Protein AF-A0A3D5H9F1-F1 (afdb_monomer)

Secondary structure (DSSP, 8-state):
------HHHHHHHHHHHHHHHHHHHHHHHHHHHHHHHHHHHHHHHHHHHHHHHHHHHHHHHHHTTTTT-TTS-HHHHHHHHHHHHHHHHHHHHHHHHHHHHS-----TTSPP-TT-HHHHT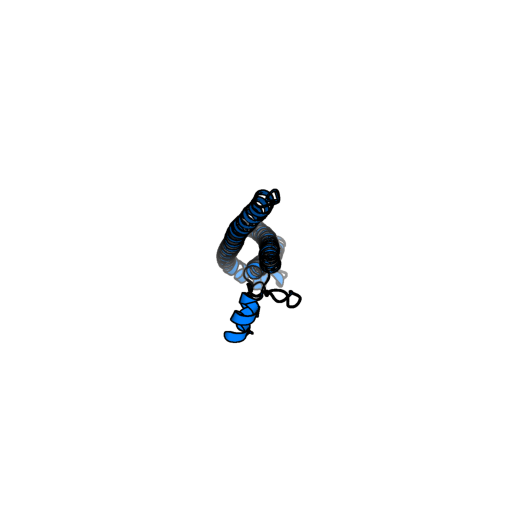TS-HHHHHHHHHT--HHHHHHHHHHHHHHHHHHHHHHHHHHHHHHHHHHHHHHHHHHHHHHHHHH-

Radius of gyration: 27.91 Å; Cα contacts (8 Å, |Δi|>4): 124; chains: 1; bounding box: 63×23×101 Å

Structure (mmCIF, N/CA/C/O backbone):
data_AF-A0A3D5H9F1-F1
#
_entry.id   AF-A0A3D5H9F1-F1
#
loop_
_atom_site.group_PDB
_atom_site.id
_atom_site.type_symbol
_atom_site.label_atom_id
_atom_site.label_alt_id
_atom_site.label_comp_id
_atom_site.label_asym_id
_atom_site.label_entity_id
_atom_site.label_seq_id
_atom_site.pdbx_PDB_ins_code
_atom_site.Cartn_x
_atom_site.Cartn_y
_atom_site.Cartn_z
_atom_site.occupancy
_atom_site.B_iso_or_equiv
_atom_site.auth_seq_id
_atom_site.auth_comp_id
_atom_site.auth_asym_id
_atom_site.auth_atom_id
_atom_site.pdbx_PDB_model_num
ATOM 1 N N . MET A 1 1 ? -25.503 -1.016 66.135 1.00 49.06 1 MET A N 1
ATOM 2 C CA . MET A 1 1 ? -24.562 -0.030 65.570 1.00 49.06 1 MET A CA 1
ATOM 3 C C . MET A 1 1 ? -23.863 -0.716 64.407 1.00 49.06 1 MET A C 1
ATOM 5 O O . MET A 1 1 ? -22.894 -1.433 64.603 1.00 49.06 1 MET A O 1
ATOM 9 N N . THR A 1 2 ? -24.480 -0.663 63.231 1.00 53.97 2 THR A N 1
ATOM 10 C CA . THR A 1 2 ? -23.974 -1.283 62.003 1.00 53.97 2 THR A CA 1
ATOM 11 C C . THR A 1 2 ? -22.929 -0.352 61.407 1.00 53.97 2 THR A C 1
ATOM 13 O O . THR A 1 2 ? -23.224 0.796 61.088 1.00 53.97 2 THR A O 1
ATOM 16 N N . ILE A 1 3 ? -21.688 -0.825 61.324 1.00 55.69 3 ILE A N 1
ATOM 17 C CA . ILE A 1 3 ? -20.615 -0.126 60.617 1.00 55.69 3 ILE A CA 1
ATOM 18 C C . ILE A 1 3 ? -21.022 -0.093 59.134 1.00 55.69 3 ILE A C 1
ATOM 20 O O . ILE A 1 3 ? -21.315 -1.163 58.594 1.00 55.69 3 ILE A O 1
ATOM 24 N N . PRO A 1 4 ? -21.097 1.078 58.473 1.00 53.75 4 PRO A N 1
ATOM 25 C CA . PRO A 1 4 ? -21.353 1.131 57.042 1.00 53.75 4 PRO A CA 1
ATOM 26 C C . PRO A 1 4 ? -20.132 0.544 56.334 1.00 53.75 4 PRO A C 1
ATOM 28 O O . PRO A 1 4 ? -19.085 1.180 56.224 1.00 53.75 4 PRO A O 1
ATOM 31 N N . ALA A 1 5 ? -20.247 -0.716 55.929 1.00 55.75 5 ALA A N 1
ATOM 32 C CA . ALA A 1 5 ? -19.268 -1.353 55.078 1.00 55.75 5 ALA A CA 1
ATOM 33 C C . ALA A 1 5 ? -19.389 -0.781 53.655 1.00 55.75 5 ALA A C 1
ATOM 35 O O . ALA A 1 5 ? -20.489 -0.628 53.128 1.00 55.75 5 ALA A O 1
ATOM 36 N N . ASP A 1 6 ? -18.231 -0.548 53.039 1.00 57.31 6 ASP A N 1
ATOM 37 C CA . ASP A 1 6 ? -18.021 -0.827 51.614 1.00 57.31 6 ASP A CA 1
ATOM 38 C C . ASP A 1 6 ? -18.418 0.228 50.558 1.00 57.31 6 ASP A C 1
ATOM 40 O O . ASP A 1 6 ? -18.618 -0.097 49.394 1.00 57.31 6 ASP A O 1
ATOM 44 N N . SER A 1 7 ? -18.454 1.526 50.887 1.00 59.16 7 SER A N 1
ATOM 45 C CA . SER A 1 7 ? -18.583 2.580 49.854 1.00 59.16 7 SER A CA 1
ATOM 46 C C . SER A 1 7 ? -17.254 2.969 49.187 1.00 59.16 7 SER A C 1
ATOM 48 O O . SER A 1 7 ? -17.245 3.530 48.094 1.00 59.16 7 SER A O 1
ATOM 50 N N . THR A 1 8 ? -16.119 2.713 49.844 1.00 62.03 8 THR A N 1
ATOM 51 C CA . THR A 1 8 ? -14.783 3.112 49.358 1.00 62.03 8 THR A CA 1
ATOM 52 C C . THR A 1 8 ? -14.219 2.124 48.331 1.00 62.03 8 THR A C 1
ATOM 54 O O . THR A 1 8 ? -13.513 2.537 47.418 1.00 62.03 8 THR A O 1
ATOM 57 N N . ASN A 1 9 ? -14.567 0.838 48.442 1.00 63.47 9 ASN A N 1
ATOM 58 C CA . ASN A 1 9 ? -14.098 -0.226 47.546 1.00 63.47 9 ASN A CA 1
ATOM 59 C C . ASN A 1 9 ? -14.892 -0.269 46.225 1.00 63.47 9 ASN A C 1
ATOM 61 O O . ASN A 1 9 ? -14.342 -0.553 45.168 1.00 63.47 9 ASN A O 1
ATOM 65 N N . ALA A 1 10 ? -16.181 0.086 46.262 1.00 62.97 10 ALA A N 1
ATOM 66 C CA . ALA A 1 10 ? -16.996 0.234 45.055 1.00 62.97 10 ALA A CA 1
ATOM 67 C C . ALA A 1 10 ? -16.549 1.429 44.188 1.00 62.97 10 ALA A C 1
ATOM 69 O O . ALA A 1 10 ? -16.552 1.352 42.961 1.00 62.97 10 ALA A O 1
ATOM 70 N N . ARG A 1 11 ? -16.105 2.523 44.824 1.00 65.12 11 ARG A N 1
ATOM 71 C CA . ARG A 1 11 ? -15.631 3.737 44.139 1.00 65.12 11 ARG A CA 1
ATOM 72 C C . ARG A 1 11 ? -14.318 3.532 43.378 1.00 65.12 11 ARG A C 1
ATOM 74 O O . ARG A 1 11 ? -14.174 4.067 42.285 1.00 65.12 11 ARG A O 1
ATOM 81 N N . SER A 1 12 ? -13.390 2.739 43.921 1.00 76.69 12 SER A N 1
ATOM 82 C CA . SER A 1 12 ? -12.112 2.446 43.256 1.00 76.69 12 SER A CA 1
ATOM 83 C C . SER A 1 12 ? -12.283 1.566 42.011 1.00 76.69 12 SER A C 1
ATOM 85 O O . SER A 1 12 ? -11.558 1.746 41.035 1.00 76.69 12 SER A O 1
ATOM 87 N N . GLY A 1 13 ? -13.262 0.654 42.011 1.00 79.38 13 GLY A N 1
ATOM 88 C CA . GLY A 1 13 ? -13.598 -0.165 40.842 1.00 79.38 13 GLY A CA 1
ATOM 89 C C . GLY A 1 13 ? -14.175 0.653 39.682 1.00 79.38 13 GLY A C 1
ATOM 90 O O . GLY A 1 13 ? -13.737 0.496 38.544 1.00 79.38 13 GLY A O 1
ATOM 91 N N . GLU A 1 14 ? -15.105 1.567 39.970 1.00 82.25 14 GLU A N 1
ATOM 92 C CA . GLU A 1 14 ? -15.746 2.405 38.946 1.00 82.25 14 GLU A CA 1
ATOM 93 C C . GLU A 1 14 ? -14.765 3.412 38.311 1.00 82.25 14 GLU A C 1
ATOM 95 O O . GLU A 1 14 ? -14.822 3.678 37.109 1.00 82.25 14 GLU A O 1
ATOM 100 N N . GLU A 1 15 ? -13.835 3.965 39.098 1.00 85.19 15 GLU A N 1
ATOM 101 C CA . GLU A 1 15 ? -12.768 4.837 38.588 1.00 85.19 15 GLU A CA 1
ATOM 102 C C . GLU A 1 15 ? -11.790 4.075 37.682 1.00 85.19 15 GLU A C 1
ATOM 104 O O . GLU A 1 15 ? -11.488 4.544 36.581 1.00 85.19 15 GLU A O 1
ATOM 109 N N . ALA A 1 16 ? -11.367 2.873 38.088 1.00 82.81 16 ALA A N 1
ATOM 110 C CA . ALA A 1 16 ? -10.488 2.025 37.282 1.00 82.81 16 ALA A CA 1
ATOM 111 C C . ALA A 1 16 ? -11.140 1.608 35.951 1.00 82.81 16 ALA A C 1
ATOM 113 O O . ALA A 1 16 ? -10.483 1.565 34.910 1.00 82.81 16 ALA A O 1
ATOM 114 N N . GLU A 1 17 ? -12.445 1.329 35.951 1.00 81.75 17 GLU A N 1
ATOM 115 C CA . GLU A 1 17 ? -13.174 0.979 34.731 1.00 81.75 17 GLU A CA 1
ATOM 116 C C . GLU A 1 17 ? -13.243 2.151 33.742 1.00 81.75 17 GLU A C 1
ATOM 118 O O . GLU A 1 17 ? -12.955 1.979 32.553 1.00 81.75 17 GLU A O 1
ATOM 123 N N . LYS A 1 18 ? -13.547 3.361 34.230 1.00 84.75 18 LYS A N 1
ATOM 124 C CA . LYS A 1 18 ? -13.543 4.581 33.405 1.00 84.75 18 LYS A CA 1
ATOM 125 C C . LYS A 1 18 ? -12.168 4.850 32.800 1.00 84.75 18 LYS A C 1
ATOM 127 O O . LYS A 1 18 ? -12.080 5.237 31.633 1.00 84.75 18 LYS A O 1
ATOM 132 N N . GLU A 1 19 ? -11.101 4.617 33.561 1.00 88.38 19 GLU A N 1
ATOM 133 C CA . GLU A 1 19 ? -9.729 4.765 33.078 1.00 88.38 19 GLU A CA 1
ATOM 134 C C . GLU A 1 19 ? -9.409 3.771 31.950 1.00 88.38 19 GLU A C 1
ATOM 136 O O . GLU A 1 19 ? -8.885 4.173 30.910 1.00 88.38 19 GLU A O 1
ATOM 141 N N . ILE A 1 20 ? -9.794 2.497 32.095 1.00 84.75 20 ILE A N 1
ATOM 142 C CA . ILE A 1 20 ? -9.593 1.471 31.058 1.00 84.75 20 ILE A CA 1
ATOM 143 C C . ILE A 1 20 ? -10.333 1.835 29.768 1.00 84.75 20 ILE A C 1
ATOM 145 O O . ILE A 1 20 ? -9.763 1.720 28.682 1.00 84.75 20 ILE A O 1
ATOM 149 N N . VAL A 1 21 ? -11.589 2.279 29.869 1.00 83.19 21 VAL A N 1
ATOM 150 C CA . VAL A 1 21 ? -12.386 2.679 28.697 1.00 83.19 21 VAL A CA 1
ATOM 151 C C . VAL A 1 21 ? -11.762 3.891 28.004 1.00 83.19 21 VAL A C 1
ATOM 153 O O . VAL A 1 21 ? -11.613 3.883 26.783 1.00 83.19 21 VAL A O 1
ATOM 156 N N . SER A 1 22 ? -11.327 4.892 28.773 1.00 88.69 22 SER A N 1
ATOM 157 C CA . SER A 1 22 ? -10.622 6.071 28.254 1.00 88.69 22 SER A CA 1
ATOM 158 C C . SER A 1 22 ? -9.315 5.699 27.540 1.00 88.69 22 SER A C 1
ATOM 160 O O . SER A 1 22 ? -9.041 6.161 26.429 1.00 88.69 22 SER A O 1
ATOM 162 N N . LEU A 1 23 ? -8.521 4.798 28.128 1.00 88.69 23 LEU A N 1
ATOM 163 C CA . LEU A 1 23 ? -7.283 4.310 27.522 1.00 88.69 23 LEU A CA 1
ATOM 164 C C . LEU A 1 23 ? -7.556 3.538 26.226 1.00 88.69 23 LEU A C 1
ATOM 166 O O . LEU A 1 23 ? -6.836 3.704 25.239 1.00 88.69 23 LEU A O 1
ATOM 170 N N . ALA A 1 24 ? -8.595 2.704 26.221 1.00 85.81 24 ALA A N 1
ATOM 171 C CA . ALA A 1 24 ? -8.989 1.941 25.049 1.00 85.81 24 ALA A CA 1
ATOM 172 C C . ALA A 1 24 ? -9.463 2.854 23.909 1.00 85.81 24 ALA A C 1
ATOM 174 O O . ALA A 1 24 ? -9.094 2.611 22.761 1.00 85.81 24 ALA A O 1
ATOM 175 N N . ASP A 1 25 ? -10.198 3.927 24.213 1.00 86.75 25 ASP A N 1
ATOM 176 C CA . ASP A 1 25 ? -10.614 4.932 23.230 1.00 86.75 25 ASP A CA 1
ATOM 177 C C . ASP A 1 25 ? -9.419 5.712 22.655 1.00 86.75 25 ASP A C 1
ATOM 179 O O . ASP A 1 25 ? -9.264 5.836 21.438 1.00 86.75 25 ASP A O 1
ATOM 183 N N . SER A 1 26 ? -8.483 6.129 23.512 1.00 90.94 26 SER A N 1
ATOM 184 C CA . SER A 1 26 ? -7.227 6.756 23.080 1.00 90.94 26 SER A CA 1
ATOM 185 C C . SER A 1 26 ? -6.417 5.839 22.150 1.00 90.94 26 SER A C 1
ATOM 187 O O . SER A 1 26 ? -5.969 6.246 21.071 1.00 90.94 26 SER A O 1
ATOM 189 N N . LEU A 1 27 ? -6.289 4.558 22.510 1.00 90.56 27 LEU A N 1
ATOM 190 C CA . LEU A 1 27 ? -5.607 3.559 21.688 1.00 90.56 27 LEU A CA 1
ATOM 191 C C . LEU A 1 27 ? -6.335 3.316 20.358 1.00 90.56 27 LEU A C 1
ATOM 193 O O . LEU A 1 27 ? -5.689 3.170 19.319 1.00 90.56 27 LEU A O 1
ATOM 197 N N . ASN A 1 28 ? -7.665 3.310 20.373 1.00 89.25 28 ASN A N 1
ATOM 198 C CA . ASN A 1 28 ? -8.499 3.200 19.183 1.00 89.25 28 ASN A CA 1
ATOM 199 C C . ASN A 1 28 ? -8.218 4.351 18.202 1.00 89.25 28 ASN A C 1
ATOM 201 O O . ASN A 1 28 ? -7.924 4.100 17.030 1.00 89.25 28 ASN A O 1
ATOM 205 N N . GLY A 1 29 ? -8.191 5.592 18.699 1.00 89.88 29 GLY A N 1
ATOM 206 C CA . GLY A 1 29 ? -7.845 6.773 17.905 1.00 89.88 29 GLY A CA 1
ATOM 207 C C . GLY A 1 29 ? -6.415 6.729 17.352 1.00 89.88 29 GLY A C 1
ATOM 208 O O . GLY A 1 29 ? -6.171 7.090 16.196 1.00 89.88 29 GLY A O 1
ATOM 209 N N . HIS A 1 30 ? -5.454 6.223 18.131 1.00 93.06 30 HIS A N 1
ATOM 210 C CA . HIS A 1 30 ? -4.087 6.005 17.649 1.00 93.06 30 HIS A CA 1
ATOM 211 C C . HIS A 1 30 ? -4.016 4.972 16.518 1.00 93.06 30 HIS A C 1
ATOM 213 O O . HIS A 1 30 ? -3.277 5.175 15.550 1.00 93.06 30 HIS A O 1
ATOM 219 N N . LEU A 1 31 ? -4.771 3.876 16.615 1.00 91.56 31 LEU A N 1
ATOM 220 C CA . LEU A 1 31 ? -4.807 2.836 15.588 1.00 91.56 31 LEU A CA 1
ATOM 221 C C . LEU A 1 31 ? -5.458 3.327 14.294 1.00 91.56 31 LEU A C 1
ATOM 223 O O . LEU A 1 31 ? -4.922 3.052 13.221 1.00 91.56 31 LEU A O 1
ATOM 227 N N . ASP A 1 32 ? -6.541 4.100 14.383 1.00 91.44 32 ASP A N 1
ATOM 228 C CA . ASP A 1 32 ? -7.170 4.718 13.209 1.00 91.44 32 ASP A CA 1
ATOM 229 C C . ASP A 1 32 ? -6.183 5.620 12.474 1.00 91.44 32 ASP A C 1
ATOM 231 O O . ASP A 1 32 ? -5.957 5.465 11.272 1.00 91.44 32 ASP A O 1
ATOM 235 N N . ARG A 1 33 ? -5.466 6.467 13.220 1.00 94.12 33 ARG A N 1
ATOM 236 C CA . ARG A 1 33 ? -4.422 7.316 12.643 1.00 94.12 33 ARG A CA 1
ATOM 237 C C . ARG A 1 33 ? -3.310 6.504 11.974 1.00 94.12 33 ARG A C 1
ATOM 239 O O . ARG A 1 33 ? -2.793 6.913 10.937 1.00 94.12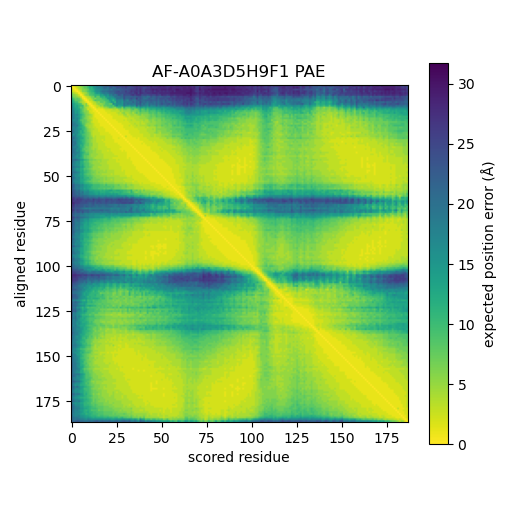 33 ARG A O 1
ATOM 246 N N . GLN A 1 34 ? -2.908 5.370 12.545 1.00 93.31 34 GLN A N 1
ATOM 247 C CA . GLN A 1 34 ? -1.897 4.504 11.930 1.00 93.31 34 GLN A CA 1
ATOM 248 C C . GLN A 1 34 ? -2.392 3.846 10.639 1.00 93.31 34 GLN A C 1
ATOM 250 O O . GLN A 1 34 ? -1.620 3.737 9.684 1.00 93.31 34 GLN A O 1
ATOM 255 N N . ILE A 1 35 ? -3.659 3.431 10.596 1.00 93.06 35 ILE A N 1
ATOM 256 C CA . ILE A 1 35 ? -4.291 2.880 9.394 1.00 93.06 35 ILE A CA 1
ATOM 257 C C . ILE A 1 35 ? -4.351 3.950 8.297 1.00 93.06 35 ILE A C 1
ATOM 259 O O . ILE A 1 35 ? -3.920 3.681 7.176 1.00 93.06 35 ILE A O 1
ATOM 263 N N . ASP A 1 36 ? -4.757 5.175 8.629 1.00 92.88 36 ASP A N 1
ATOM 264 C CA . ASP A 1 36 ? -4.784 6.295 7.681 1.00 92.88 36 ASP A CA 1
ATOM 265 C C . ASP A 1 36 ? -3.390 6.617 7.130 1.00 92.88 36 ASP A C 1
ATOM 267 O O . ASP A 1 36 ? -3.209 6.876 5.938 1.00 92.88 36 ASP A O 1
ATOM 271 N N . LEU A 1 37 ? -2.366 6.586 7.990 1.00 93.19 37 LEU A N 1
ATOM 272 C CA . LEU A 1 37 ? -0.978 6.770 7.566 1.00 93.19 37 LEU A CA 1
ATOM 273 C C . LEU A 1 37 ? -0.511 5.644 6.639 1.00 93.19 37 LEU A C 1
ATOM 275 O O . LEU A 1 37 ? 0.231 5.911 5.692 1.00 93.19 37 LEU A O 1
ATOM 279 N N . ALA A 1 38 ? -0.924 4.403 6.896 1.00 92.94 38 ALA A N 1
ATOM 280 C CA . ALA A 1 38 ? -0.638 3.278 6.016 1.00 92.94 38 ALA A CA 1
ATOM 281 C C . ALA A 1 38 ? -1.275 3.490 4.629 1.00 92.94 38 ALA A C 1
ATOM 283 O O . ALA A 1 38 ? -0.594 3.340 3.613 1.00 92.94 38 ALA A O 1
ATOM 284 N N . ASP A 1 39 ? -2.528 3.941 4.578 1.00 93.44 39 ASP A N 1
ATOM 285 C CA . ASP A 1 39 ? -3.233 4.205 3.320 1.00 93.44 39 ASP A CA 1
ATOM 286 C C . ASP A 1 39 ? -2.602 5.354 2.527 1.00 93.44 39 ASP A C 1
ATOM 288 O O . ASP A 1 39 ? -2.356 5.219 1.327 1.00 93.44 39 ASP A O 1
ATOM 292 N N . ARG A 1 40 ? -2.223 6.449 3.197 1.00 94.81 40 ARG A N 1
ATOM 293 C CA . ARG A 1 40 ? -1.477 7.550 2.562 1.00 94.81 40 ARG A CA 1
ATOM 294 C C . ARG A 1 40 ? -0.143 7.076 1.989 1.00 94.81 40 ARG A C 1
ATOM 296 O O . ARG A 1 40 ? 0.208 7.441 0.870 1.00 94.81 40 ARG A O 1
ATOM 303 N N . LYS A 1 41 ? 0.600 6.235 2.717 1.00 94.81 41 LYS A N 1
ATOM 304 C CA . LYS A 1 41 ? 1.858 5.656 2.214 1.00 94.81 41 LYS A CA 1
ATOM 305 C C . LYS A 1 41 ? 1.625 4.781 0.983 1.00 94.81 41 LYS A C 1
ATOM 307 O O . LYS A 1 41 ? 2.385 4.892 0.027 1.00 94.81 41 LYS A O 1
ATOM 312 N N . ALA A 1 42 ? 0.579 3.957 0.973 1.00 95.00 42 ALA A N 1
ATOM 313 C CA . ALA A 1 42 ? 0.234 3.149 -0.195 1.00 95.00 42 ALA A CA 1
ATOM 314 C C . ALA A 1 42 ? -0.126 4.014 -1.415 1.00 95.00 42 ALA A C 1
ATOM 316 O O . ALA A 1 42 ? 0.339 3.730 -2.517 1.00 95.00 42 ALA A O 1
ATOM 317 N N . GLN A 1 43 ? -0.877 5.104 -1.224 1.00 95.50 43 GLN A N 1
ATOM 318 C CA . GLN A 1 43 ? -1.183 6.062 -2.294 1.00 95.50 43 GLN A CA 1
ATOM 319 C C . GLN A 1 43 ? 0.081 6.722 -2.864 1.00 95.50 43 GLN A C 1
ATOM 321 O O . GLN A 1 43 ? 0.223 6.820 -4.082 1.00 95.50 43 GLN A O 1
ATOM 326 N N . LEU A 1 44 ? 1.030 7.117 -2.006 1.00 97.06 44 LEU A N 1
ATOM 327 C CA . LEU A 1 44 ? 2.322 7.658 -2.446 1.00 97.06 44 LEU A CA 1
ATOM 328 C C . LEU A 1 44 ? 3.134 6.630 -3.245 1.00 97.06 44 LEU A C 1
ATOM 330 O O . LEU A 1 44 ? 3.720 6.972 -4.271 1.00 97.06 44 LEU A O 1
ATOM 334 N N . ILE A 1 45 ? 3.140 5.366 -2.814 1.00 96.75 45 ILE A N 1
ATOM 335 C CA . ILE A 1 45 ? 3.813 4.285 -3.544 1.00 96.75 45 ILE A CA 1
ATOM 336 C C . ILE A 1 45 ? 3.161 4.064 -4.913 1.00 96.75 4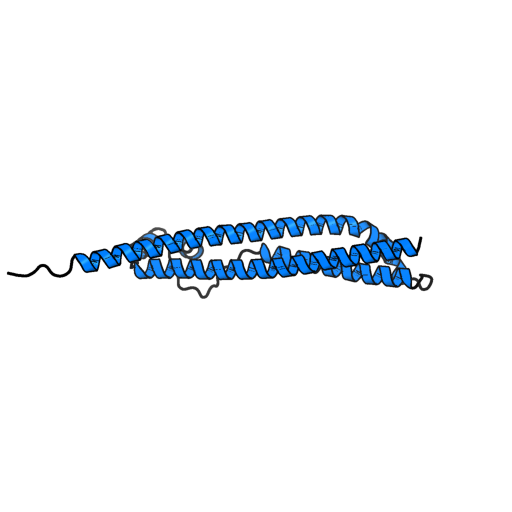5 ILE A C 1
ATOM 338 O O . ILE A 1 45 ? 3.874 3.932 -5.904 1.00 96.75 45 ILE A O 1
ATOM 342 N N . LEU A 1 46 ? 1.827 4.081 -5.005 1.00 96.69 46 LEU A N 1
ATOM 343 C CA . LEU A 1 46 ? 1.122 3.983 -6.288 1.00 96.69 46 LEU A CA 1
ATOM 344 C C . LEU A 1 46 ? 1.459 5.152 -7.218 1.00 96.69 46 LEU A C 1
ATOM 346 O O . LEU A 1 46 ? 1.707 4.926 -8.398 1.00 96.69 46 LEU A O 1
ATOM 350 N N . ALA A 1 47 ? 1.534 6.379 -6.698 1.00 97.50 47 ALA A N 1
ATOM 351 C CA . ALA A 1 47 ? 1.956 7.535 -7.485 1.00 97.50 47 ALA A CA 1
ATOM 352 C C . ALA A 1 47 ? 3.382 7.353 -8.038 1.00 97.50 47 ALA A C 1
ATOM 354 O O . ALA A 1 47 ? 3.618 7.581 -9.226 1.00 97.50 47 ALA A O 1
ATOM 355 N N . ALA A 1 48 ? 4.310 6.861 -7.210 1.00 96.94 48 ALA A N 1
ATOM 356 C CA . ALA A 1 48 ? 5.664 6.525 -7.649 1.00 96.94 48 ALA A CA 1
ATOM 357 C C . ALA A 1 48 ? 5.673 5.403 -8.704 1.00 96.94 48 ALA A C 1
ATOM 359 O O . ALA A 1 48 ? 6.412 5.490 -9.684 1.00 96.94 48 ALA A O 1
ATOM 360 N N . CYS A 1 49 ? 4.822 4.382 -8.558 1.00 96.06 49 CYS A N 1
ATOM 361 C CA . CYS A 1 49 ? 4.678 3.317 -9.553 1.00 96.06 49 CYS A CA 1
ATOM 362 C C . CYS A 1 49 ? 4.168 3.848 -10.893 1.00 96.06 49 CYS A C 1
ATOM 364 O O . CYS A 1 49 ? 4.682 3.449 -11.932 1.00 96.06 49 CYS A O 1
ATOM 366 N N . THR A 1 50 ? 3.192 4.757 -10.883 1.00 97.06 50 THR A N 1
ATOM 367 C CA . THR A 1 50 ? 2.674 5.403 -12.097 1.00 97.06 50 THR A CA 1
ATOM 368 C C . THR A 1 50 ? 3.761 6.207 -12.799 1.00 97.06 50 THR A C 1
ATOM 370 O O . THR A 1 50 ? 3.918 6.101 -14.014 1.00 97.06 50 THR A O 1
ATOM 373 N N . PHE A 1 51 ? 4.551 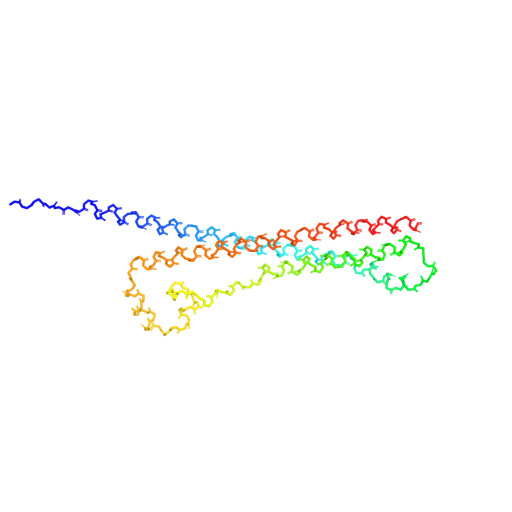6.969 -12.038 1.00 97.06 51 PHE A N 1
ATOM 374 C CA . PHE A 1 51 ? 5.693 7.695 -12.584 1.00 97.06 51 PHE A CA 1
ATOM 375 C C . PHE A 1 51 ? 6.710 6.740 -13.225 1.00 97.06 51 PHE A C 1
ATOM 377 O O . PHE A 1 51 ? 7.097 6.936 -14.375 1.00 97.06 51 PHE A O 1
ATOM 384 N N . MET A 1 52 ? 7.079 5.660 -12.529 1.00 95.06 52 MET A N 1
ATOM 385 C CA . MET A 1 52 ? 7.983 4.639 -13.070 1.00 95.06 52 MET A CA 1
ATOM 386 C C . MET A 1 52 ? 7.408 3.944 -14.308 1.00 95.06 52 MET A C 1
ATOM 388 O O . MET A 1 52 ? 8.118 3.719 -15.280 1.00 95.06 52 MET A O 1
ATOM 392 N N . ALA A 1 53 ? 6.112 3.637 -14.327 1.00 95.19 53 ALA A N 1
ATOM 393 C CA . ALA A 1 53 ? 5.466 3.055 -15.498 1.00 95.19 53 ALA A CA 1
ATOM 394 C C . ALA A 1 53 ? 5.581 3.982 -16.719 1.00 95.19 53 ALA A C 1
ATOM 396 O O . ALA A 1 53 ? 5.884 3.518 -17.820 1.00 95.19 53 ALA A O 1
ATOM 397 N N . ALA A 1 54 ? 5.398 5.292 -16.520 1.00 95.56 54 ALA A N 1
ATOM 398 C CA . ALA A 1 54 ? 5.519 6.287 -17.579 1.00 95.56 54 ALA A CA 1
ATOM 399 C C . ALA A 1 54 ? 6.949 6.386 -18.137 1.00 95.56 54 ALA A C 1
ATOM 401 O O . ALA A 1 54 ? 7.115 6.506 -19.350 1.00 95.56 54 ALA A O 1
ATOM 402 N N . THR A 1 55 ? 7.982 6.287 -17.292 1.00 92.94 55 THR A N 1
ATOM 403 C CA . THR A 1 55 ? 9.385 6.308 -17.752 1.00 92.94 55 THR A CA 1
ATOM 404 C C . THR A 1 55 ? 9.807 5.004 -18.432 1.00 92.94 55 THR A C 1
ATOM 406 O O . THR A 1 55 ? 10.674 5.018 -19.305 1.00 92.94 55 THR A O 1
ATOM 409 N N . ILE A 1 56 ? 9.186 3.879 -18.072 1.00 91.25 56 ILE A N 1
ATOM 410 C CA . ILE A 1 56 ? 9.466 2.558 -18.650 1.00 91.25 56 ILE A CA 1
ATOM 411 C C . ILE A 1 56 ? 8.764 2.359 -20.001 1.00 91.25 56 ILE A C 1
ATOM 413 O O . ILE A 1 56 ? 9.299 1.662 -20.865 1.00 91.25 56 ILE A O 1
ATOM 417 N N . ALA A 1 57 ? 7.594 2.967 -20.220 1.00 90.56 57 ALA A N 1
ATOM 418 C CA . ALA A 1 57 ? 6.783 2.749 -21.423 1.00 90.56 57 ALA A CA 1
ATOM 419 C C . ALA A 1 57 ? 7.524 2.986 -22.765 1.00 90.56 57 ALA A C 1
ATOM 421 O O . ALA A 1 57 ? 7.366 2.174 -23.681 1.00 90.56 57 ALA A O 1
ATOM 422 N N . PRO A 1 58 ? 8.377 4.019 -22.923 1.00 88.00 58 PRO A N 1
ATOM 423 C CA . PRO A 1 58 ? 9.172 4.186 -24.141 1.00 88.00 58 PRO A CA 1
ATOM 424 C C . PRO A 1 58 ? 10.253 3.108 -24.316 1.00 88.00 58 PRO A C 1
ATOM 426 O O . PRO A 1 58 ? 10.565 2.733 -25.446 1.00 88.00 58 PRO A O 1
ATOM 429 N N . LEU A 1 59 ? 10.824 2.600 -23.216 1.00 82.81 59 LEU A N 1
ATOM 430 C CA . LEU A 1 59 ? 11.861 1.563 -23.242 1.00 82.81 59 LEU A CA 1
ATOM 431 C C . LEU A 1 59 ? 11.277 0.224 -23.698 1.00 82.81 59 LEU A C 1
ATOM 433 O O . LEU A 1 59 ? 11.838 -0.438 -24.569 1.00 82.81 59 LEU A O 1
ATOM 437 N N . THR A 1 60 ? 10.111 -0.150 -23.168 1.00 82.69 60 THR A N 1
ATOM 438 C CA . THR A 1 60 ? 9.425 -1.385 -23.566 1.00 82.69 60 THR A CA 1
ATOM 439 C C . THR A 1 60 ? 8.979 -1.350 -25.023 1.00 82.69 60 THR A C 1
ATOM 441 O O . THR A 1 60 ? 9.067 -2.374 -25.692 1.00 82.69 60 THR A O 1
ATOM 444 N N . ALA A 1 61 ? 8.564 -0.193 -25.551 1.00 81.00 61 ALA A N 1
ATOM 445 C CA . ALA A 1 61 ? 8.198 -0.057 -26.962 1.00 81.00 61 ALA A CA 1
ATOM 446 C C . ALA A 1 61 ? 9.360 -0.383 -27.919 1.00 81.00 61 ALA A C 1
ATOM 448 O O . ALA A 1 61 ? 9.126 -0.996 -28.958 1.00 81.00 61 ALA A O 1
ATOM 449 N N . ARG A 1 62 ? 10.601 -0.029 -27.552 1.00 72.94 62 ARG A N 1
ATOM 450 C CA . ARG A 1 62 ? 11.805 -0.332 -28.347 1.00 72.94 62 ARG A CA 1
ATOM 451 C C . ARG A 1 62 ? 12.159 -1.821 -28.326 1.00 72.94 62 ARG A C 1
ATOM 453 O O . ARG A 1 62 ? 12.515 -2.381 -29.348 1.00 72.94 62 ARG A O 1
ATOM 460 N N . ILE A 1 63 ? 11.980 -2.469 -27.178 1.00 70.50 63 ILE A N 1
ATOM 461 C CA . ILE A 1 63 ? 12.436 -3.845 -26.922 1.00 70.50 63 ILE A CA 1
ATOM 462 C C . ILE A 1 63 ? 11.511 -4.924 -27.526 1.00 70.50 63 ILE A C 1
ATOM 464 O O . ILE A 1 63 ? 11.912 -6.081 -27.648 1.00 70.50 63 ILE A O 1
ATOM 468 N N . ARG A 1 64 ? 10.276 -4.582 -27.933 1.00 64.44 64 ARG A N 1
ATOM 469 C CA . ARG A 1 64 ? 9.245 -5.549 -28.382 1.00 64.44 64 ARG A CA 1
ATOM 470 C C . ARG A 1 64 ? 9.645 -6.448 -29.561 1.00 64.44 64 ARG A C 1
ATOM 472 O O . ARG A 1 64 ? 8.980 -7.462 -29.756 1.00 64.44 64 ARG A O 1
ATOM 479 N N . PHE A 1 65 ? 10.701 -6.117 -30.303 1.00 61.34 65 PHE A N 1
ATOM 480 C CA . PHE A 1 65 ? 11.155 -6.893 -31.463 1.00 61.34 65 PHE A CA 1
ATOM 481 C C . PHE A 1 65 ? 12.595 -7.422 -31.347 1.00 61.34 65 PHE A C 1
ATOM 483 O O . PHE A 1 65 ? 12.941 -8.374 -32.040 1.00 61.34 65 PHE A O 1
ATOM 490 N N . ASP A 1 66 ? 13.391 -6.916 -30.401 1.00 64.50 66 ASP A N 1
ATOM 491 C CA . ASP A 1 66 ? 14.817 -7.254 -30.270 1.00 64.50 66 ASP A CA 1
ATOM 492 C C . ASP A 1 66 ? 15.064 -8.672 -29.721 1.00 64.50 66 ASP A C 1
ATOM 494 O O . ASP A 1 66 ? 16.128 -9.256 -29.912 1.00 64.50 66 ASP A O 1
ATOM 498 N N . PHE A 1 67 ? 14.092 -9.259 -29.014 1.00 64.81 67 PHE A N 1
ATOM 499 C CA . PHE A 1 67 ? 14.279 -10.572 -28.381 1.00 64.81 67 PHE A CA 1
ATOM 500 C C . PHE A 1 67 ? 14.187 -11.748 -29.367 1.00 64.81 67 PHE A C 1
ATOM 502 O O . PHE A 1 67 ? 14.752 -12.811 -29.114 1.00 64.81 67 PHE A O 1
ATOM 509 N N . LEU A 1 68 ? 13.457 -11.573 -30.473 1.00 69.31 68 LEU A N 1
ATOM 510 C CA . LEU A 1 68 ? 13.224 -12.616 -31.481 1.00 69.31 68 LEU A CA 1
ATOM 511 C C . LEU A 1 68 ? 14.176 -12.513 -32.672 1.00 69.31 68 LEU A C 1
ATOM 513 O O . LEU A 1 68 ? 14.266 -13.453 -33.458 1.00 69.31 68 LEU A O 1
ATOM 517 N N . ASP A 1 69 ? 14.884 -11.394 -32.799 1.00 76.94 69 ASP A N 1
ATOM 518 C CA . ASP A 1 69 ? 15.817 -11.176 -33.889 1.00 76.94 69 ASP A CA 1
ATOM 519 C C . ASP A 1 69 ? 17.198 -11.786 -33.540 1.00 76.94 69 ASP A C 1
ATOM 521 O O . ASP A 1 69 ? 17.836 -11.415 -32.544 1.00 76.94 69 ASP A O 1
ATOM 525 N N . PRO A 1 70 ? 17.688 -12.768 -34.323 1.00 75.75 70 PRO A N 1
ATOM 526 C CA . PRO A 1 70 ? 18.987 -13.388 -34.087 1.00 75.75 70 PRO A CA 1
ATOM 527 C C . PRO A 1 70 ? 20.159 -12.410 -34.227 1.00 75.75 70 PRO A C 1
ATOM 529 O O . PRO A 1 70 ? 21.206 -12.663 -33.631 1.00 75.75 70 PRO A O 1
ATOM 532 N N . SER A 1 71 ? 19.989 -11.318 -34.983 1.00 79.25 71 SER A N 1
ATOM 533 C CA . SER A 1 71 ? 21.040 -10.343 -35.315 1.00 79.25 71 SER A CA 1
ATOM 534 C C . SER A 1 71 ? 21.424 -9.410 -34.159 1.00 79.25 71 SER A C 1
ATOM 536 O O . SER A 1 71 ? 22.402 -8.668 -34.237 1.00 79.25 71 SER A O 1
ATOM 538 N N . VAL A 1 72 ? 20.675 -9.480 -33.062 1.00 84.00 72 VAL A N 1
ATOM 539 C CA . VAL A 1 72 ? 20.771 -8.579 -31.917 1.00 84.00 72 VAL A CA 1
ATOM 540 C C . VAL A 1 72 ? 21.909 -8.996 -30.984 1.00 84.00 72 VAL A C 1
ATOM 542 O O . VAL A 1 72 ? 22.099 -10.181 -30.684 1.00 84.00 72 VAL A O 1
ATOM 545 N N . THR A 1 73 ? 22.660 -8.011 -30.486 1.00 85.81 73 THR A N 1
ATOM 546 C CA . THR A 1 73 ? 23.815 -8.240 -29.604 1.00 85.81 73 THR A CA 1
ATOM 547 C C . THR A 1 73 ? 23.400 -8.880 -28.273 1.00 85.81 73 THR A C 1
ATOM 549 O O . THR A 1 73 ? 22.296 -8.665 -27.764 1.00 85.81 73 THR A O 1
ATOM 552 N N . SER A 1 74 ? 24.301 -9.643 -27.645 1.00 86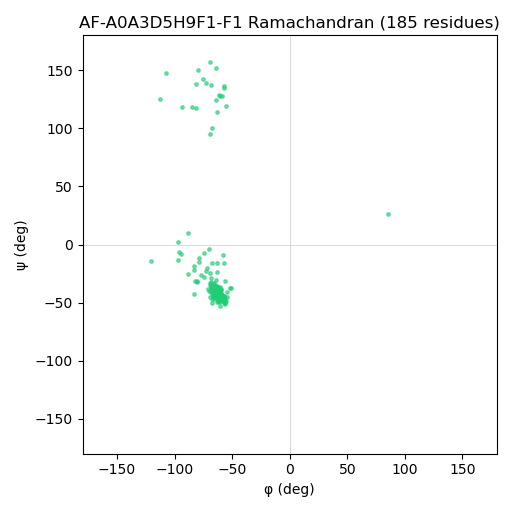.38 74 SER A N 1
ATOM 553 C CA . SER A 1 74 ? 24.038 -10.269 -26.336 1.00 86.38 74 SER A CA 1
ATOM 554 C C . SER A 1 74 ? 23.649 -9.252 -25.251 1.00 86.38 74 SER A C 1
ATOM 556 O O . SER A 1 74 ? 22.842 -9.563 -24.376 1.00 86.38 74 SER A O 1
ATOM 558 N N . VAL A 1 75 ? 24.179 -8.025 -25.327 1.00 86.88 75 VAL A N 1
ATOM 559 C CA . VAL A 1 75 ? 23.885 -6.934 -24.382 1.00 86.88 75 VAL A CA 1
ATOM 560 C C . VAL A 1 75 ? 22.436 -6.461 -24.512 1.00 86.88 75 VAL A C 1
ATOM 562 O O . VAL A 1 75 ? 21.750 -6.299 -23.505 1.00 86.88 75 VAL A O 1
ATOM 565 N N . GLN A 1 76 ? 21.933 -6.313 -25.739 1.00 86.12 76 GLN A N 1
ATOM 566 C CA . GLN A 1 76 ? 20.536 -5.955 -26.002 1.00 86.12 76 GLN A CA 1
ATOM 567 C C . GLN A 1 76 ? 19.569 -7.052 -25.525 1.00 86.12 76 GLN A C 1
ATOM 569 O O . GLN A 1 76 ? 18.559 -6.742 -24.892 1.00 86.12 76 GLN A O 1
ATOM 574 N N . LYS A 1 77 ? 19.907 -8.338 -25.715 1.00 86.62 77 LYS A N 1
ATOM 575 C CA . LYS A 1 77 ? 19.113 -9.464 -25.177 1.00 86.62 77 LYS A CA 1
ATOM 576 C C . LYS A 1 77 ? 19.053 -9.445 -23.644 1.00 86.62 77 LYS A C 1
ATOM 578 O O . LYS A 1 77 ? 17.987 -9.668 -23.065 1.00 86.62 77 LYS A O 1
ATOM 583 N N . LEU A 1 78 ? 20.164 -9.120 -22.977 1.00 89.62 78 LEU A N 1
ATOM 584 C CA . LEU A 1 78 ? 20.213 -8.963 -21.519 1.00 89.62 78 LEU A CA 1
ATOM 585 C C . LEU A 1 78 ? 19.392 -7.755 -21.033 1.00 89.62 78 LEU A C 1
ATOM 587 O O . LEU A 1 78 ? 18.653 -7.868 -20.051 1.00 89.62 78 LEU A O 1
ATOM 591 N N . ALA A 1 79 ? 19.470 -6.616 -21.729 1.00 89.38 79 ALA A N 1
ATOM 592 C CA . ALA A 1 79 ? 18.670 -5.427 -21.426 1.00 89.38 79 ALA A CA 1
ATOM 593 C C . ALA A 1 79 ? 17.164 -5.700 -21.583 1.00 89.38 79 ALA A C 1
ATOM 595 O O . ALA A 1 79 ? 16.358 -5.288 -20.742 1.00 89.38 79 ALA A O 1
ATOM 596 N N . ALA A 1 80 ? 16.788 -6.462 -22.612 1.00 88.50 80 ALA A N 1
ATOM 597 C CA . ALA A 1 80 ? 15.421 -6.903 -22.838 1.00 88.50 80 ALA A CA 1
ATOM 598 C C . ALA A 1 80 ? 14.909 -7.805 -21.704 1.00 88.50 80 ALA A C 1
ATOM 600 O O . ALA A 1 80 ? 13.861 -7.526 -21.118 1.00 88.50 80 ALA A O 1
ATOM 601 N N . GLY A 1 81 ? 15.681 -8.830 -21.323 1.00 89.69 81 GLY A N 1
ATOM 602 C CA . GLY A 1 81 ? 15.344 -9.705 -20.195 1.00 89.69 81 GLY A CA 1
ATOM 603 C C . GLY A 1 81 ? 15.214 -8.945 -18.869 1.00 89.69 81 GLY A C 1
ATOM 604 O O . GLY A 1 81 ? 14.250 -9.137 -18.128 1.00 89.69 81 GLY A O 1
ATOM 605 N N . THR A 1 82 ? 16.128 -8.008 -18.605 1.00 91.69 82 THR A N 1
ATOM 606 C CA . THR A 1 82 ? 16.096 -7.165 -17.395 1.00 91.69 82 THR A CA 1
ATOM 607 C C . THR A 1 82 ? 14.871 -6.247 -17.381 1.00 91.69 82 THR A C 1
ATOM 609 O O . THR A 1 82 ? 14.258 -6.043 -16.334 1.00 91.69 82 THR A O 1
ATOM 612 N N . THR A 1 83 ? 14.445 -5.749 -18.545 1.00 91.69 83 THR A N 1
ATOM 613 C CA . THR A 1 83 ? 13.231 -4.932 -18.675 1.00 91.69 83 THR A CA 1
ATOM 614 C C . THR A 1 83 ? 11.968 -5.731 -18.353 1.00 91.69 83 THR A C 1
ATOM 616 O O . THR A 1 83 ? 11.077 -5.220 -17.677 1.00 91.69 83 THR A O 1
ATOM 619 N N . VAL A 1 84 ? 11.887 -6.998 -18.772 1.00 91.31 84 VAL A N 1
ATOM 620 C CA . VAL A 1 84 ? 10.764 -7.880 -18.407 1.00 91.31 84 VAL A CA 1
ATOM 621 C C . VAL A 1 84 ? 10.704 -8.086 -16.889 1.00 91.31 84 VAL A C 1
ATOM 623 O O . VAL A 1 84 ? 9.634 -7.947 -16.295 1.00 91.31 84 VAL A O 1
ATOM 626 N N . LEU A 1 85 ? 11.850 -8.339 -16.244 1.00 93.38 85 LEU A N 1
ATOM 627 C CA . LEU A 1 85 ? 11.933 -8.462 -14.782 1.00 93.38 85 LEU A CA 1
ATOM 628 C C . LEU A 1 85 ? 11.544 -7.163 -14.063 1.00 93.38 85 LEU A C 1
ATOM 630 O O . LEU A 1 85 ? 10.836 -7.208 -13.058 1.00 93.38 85 LEU A O 1
ATOM 634 N N . MET A 1 86 ? 11.947 -6.009 -14.599 1.00 94.50 86 MET A N 1
ATOM 635 C CA . MET A 1 86 ? 11.560 -4.690 -14.095 1.00 94.50 86 MET A CA 1
ATOM 636 C C . MET A 1 86 ? 10.045 -4.476 -14.144 1.00 94.50 86 MET A C 1
ATOM 638 O O . MET A 1 86 ? 9.453 -4.070 -13.145 1.00 94.50 86 MET A O 1
ATOM 642 N N . VAL A 1 87 ? 9.403 -4.775 -15.278 1.00 94.19 87 VAL A N 1
ATOM 643 C CA . VAL A 1 87 ? 7.942 -4.663 -15.419 1.00 94.19 87 VAL A CA 1
ATOM 644 C C . VAL A 1 87 ? 7.237 -5.607 -14.447 1.00 94.19 87 VAL A C 1
ATOM 646 O O . VAL A 1 87 ? 6.279 -5.207 -13.788 1.00 94.19 87 VAL A O 1
ATOM 649 N N . PHE A 1 88 ? 7.727 -6.839 -14.299 1.00 95.12 88 PHE A N 1
ATOM 650 C CA . PHE A 1 88 ? 7.170 -7.795 -13.345 1.00 95.12 88 PHE A CA 1
ATOM 651 C C . PHE A 1 88 ? 7.293 -7.311 -11.889 1.00 95.12 88 PHE A C 1
ATOM 653 O O . PHE A 1 88 ? 6.316 -7.360 -11.140 1.00 95.12 88 PHE A O 1
ATOM 660 N N . ALA A 1 89 ? 8.454 -6.775 -11.496 1.00 96.06 89 ALA A N 1
ATOM 661 C CA . ALA A 1 89 ? 8.656 -6.180 -10.174 1.00 96.06 89 ALA A CA 1
ATOM 662 C C . ALA A 1 89 ? 7.709 -4.992 -9.930 1.00 96.06 89 ALA A C 1
ATOM 664 O O . ALA A 1 89 ? 7.113 -4.891 -8.856 1.00 96.06 89 ALA A O 1
ATOM 665 N N . LEU A 1 90 ? 7.496 -4.144 -10.940 1.00 96.25 90 LEU A N 1
ATOM 666 C CA . LEU A 1 90 ? 6.564 -3.020 -10.857 1.00 96.25 90 LEU A CA 1
ATOM 667 C C . LEU A 1 90 ? 5.114 -3.488 -10.670 1.00 96.25 90 LEU A C 1
ATOM 669 O O . LEU A 1 90 ? 4.391 -2.935 -9.841 1.00 96.25 90 LEU A O 1
ATOM 673 N N . LEU A 1 91 ? 4.690 -4.534 -11.384 1.00 96.62 91 LEU A N 1
ATOM 674 C CA . LEU A 1 91 ? 3.354 -5.115 -11.220 1.00 96.62 91 LEU A CA 1
ATOM 675 C C . LEU A 1 91 ? 3.151 -5.693 -9.814 1.00 96.62 91 LEU A C 1
ATOM 677 O O . LEU A 1 91 ? 2.101 -5.469 -9.212 1.00 96.62 91 LEU A O 1
ATOM 681 N N . LEU A 1 92 ? 4.155 -6.381 -9.261 1.00 96.81 92 LEU A N 1
ATOM 682 C CA . LEU A 1 92 ? 4.110 -6.857 -7.875 1.00 96.81 92 LEU A CA 1
ATOM 683 C C . LEU A 1 92 ? 4.036 -5.694 -6.881 1.00 96.81 92 LEU A C 1
ATOM 685 O O . LEU A 1 92 ? 3.245 -5.746 -5.938 1.00 96.81 92 LEU A O 1
ATOM 689 N N . CYS A 1 93 ? 4.800 -4.625 -7.110 1.00 96.88 93 CYS A N 1
ATOM 690 C CA . CYS A 1 93 ? 4.742 -3.416 -6.295 1.00 96.88 93 CYS A CA 1
ATOM 691 C C . CYS A 1 93 ? 3.318 -2.840 -6.237 1.00 96.88 93 CYS A C 1
ATOM 693 O O . CYS A 1 93 ? 2.780 -2.634 -5.142 1.00 96.88 93 CYS A O 1
ATOM 695 N N . VAL A 1 94 ? 2.688 -2.660 -7.405 1.00 96.50 94 VAL A N 1
ATOM 696 C CA . VAL A 1 94 ? 1.307 -2.172 -7.534 1.00 96.50 94 VAL A CA 1
ATOM 697 C C . VAL A 1 94 ? 0.322 -3.127 -6.864 1.00 96.50 94 VAL A C 1
ATOM 699 O O . VAL A 1 94 ? -0.544 -2.679 -6.115 1.00 96.50 94 VAL A O 1
ATOM 702 N N . TYR A 1 95 ? 0.469 -4.438 -7.069 1.00 96.38 95 TYR A N 1
ATOM 703 C CA . TYR A 1 95 ? -0.386 -5.447 -6.444 1.00 96.38 95 TYR A CA 1
ATOM 704 C C . TYR A 1 95 ? -0.380 -5.339 -4.912 1.00 96.38 95 TYR A C 1
ATOM 706 O O . TYR A 1 95 ? -1.444 -5.270 -4.293 1.00 96.38 95 TYR A O 1
ATOM 714 N N . PHE A 1 96 ? 0.802 -5.262 -4.290 1.00 94.75 96 PHE A N 1
ATOM 715 C CA . PHE A 1 96 ? 0.903 -5.120 -2.835 1.00 94.75 96 PHE A CA 1
ATOM 716 C C . PHE A 1 96 ? 0.400 -3.762 -2.337 1.00 94.75 96 PHE A C 1
ATOM 718 O O . PHE A 1 96 ? -0.229 -3.714 -1.282 1.00 94.75 96 PHE A O 1
ATOM 725 N N . ALA A 1 97 ? 0.607 -2.676 -3.087 1.00 93.69 97 ALA A N 1
ATOM 726 C CA . ALA A 1 97 ? 0.062 -1.367 -2.726 1.00 93.69 97 ALA A CA 1
ATOM 727 C C . ALA A 1 97 ? -1.478 -1.348 -2.778 1.00 93.69 97 ALA A C 1
ATOM 729 O O . ALA A 1 97 ? -2.119 -0.820 -1.872 1.00 93.69 97 ALA A O 1
ATOM 730 N 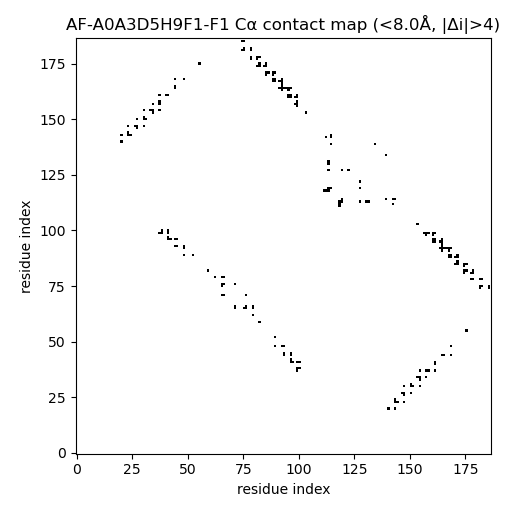N . LEU A 1 98 ? -2.087 -1.989 -3.781 1.00 93.31 98 LEU A N 1
ATOM 731 C CA . LEU A 1 98 ? -3.544 -2.153 -3.872 1.00 93.31 98 LEU A CA 1
ATOM 732 C C . LEU A 1 98 ? -4.104 -3.084 -2.789 1.00 93.31 98 LEU A C 1
ATOM 734 O O . LEU A 1 98 ? -5.243 -2.925 -2.355 1.00 93.31 98 LEU A O 1
ATOM 738 N N . LEU A 1 99 ? -3.319 -4.053 -2.312 1.00 91.56 99 LEU A N 1
ATOM 739 C CA . LEU A 1 99 ? -3.735 -4.905 -1.199 1.00 91.56 99 LEU A CA 1
ATOM 740 C C . LEU A 1 99 ? -3.923 -4.099 0.099 1.00 91.56 99 LEU A C 1
ATOM 742 O O . LEU A 1 99 ? -4.779 -4.451 0.907 1.00 91.56 99 LEU A O 1
ATOM 746 N N . VAL A 1 100 ? -3.169 -3.008 0.281 1.00 90.81 100 VAL A N 1
ATOM 747 C CA . VAL A 1 100 ? -3.299 -2.103 1.438 1.00 90.81 100 VAL A CA 1
ATOM 748 C C . VAL A 1 100 ? -4.617 -1.332 1.399 1.00 90.81 100 VAL A C 1
ATOM 750 O O . VAL A 1 100 ? -5.254 -1.162 2.439 1.00 90.81 100 VAL A O 1
ATOM 753 N N . THR A 1 101 ? -5.047 -0.905 0.208 1.00 86.88 101 THR A N 1
ATOM 754 C CA . THR A 1 101 ? -6.267 -0.103 0.029 1.00 86.88 101 THR A CA 1
ATOM 755 C C . THR A 1 101 ? -7.544 -0.937 0.071 1.00 86.88 101 THR A C 1
ATOM 757 O O . THR A 1 101 ? -8.638 -0.378 0.168 1.00 86.88 101 THR A O 1
ATOM 760 N N . ARG A 1 102 ? -7.442 -2.274 0.025 1.00 84.94 102 ARG A N 1
ATOM 761 C CA . ARG A 1 102 ? -8.617 -3.135 0.152 1.00 84.94 102 ARG A CA 1
ATOM 762 C C . ARG A 1 102 ? -9.286 -2.928 1.515 1.00 84.94 102 ARG A C 1
ATOM 764 O O . ARG A 1 102 ? -8.618 -3.052 2.546 1.00 84.94 102 ARG A O 1
ATOM 771 N N . PRO A 1 103 ? -10.609 -2.674 1.545 1.00 74.94 103 PRO A N 1
ATOM 772 C CA . PRO A 1 103 ? -11.333 -2.556 2.798 1.00 74.94 103 PRO A CA 1
ATOM 773 C C . PRO A 1 103 ? -11.218 -3.877 3.555 1.00 74.94 103 PRO A C 1
ATOM 775 O O . PRO A 1 103 ? -11.493 -4.953 3.016 1.00 74.94 103 PRO A O 1
ATOM 778 N N . ALA A 1 104 ? -10.786 -3.798 4.811 1.00 67.62 104 ALA A N 1
ATOM 779 C CA . ALA A 1 104 ? -10.754 -4.956 5.684 1.00 67.62 104 ALA A CA 1
ATOM 780 C C . ALA A 1 104 ? -12.201 -5.342 6.011 1.00 67.62 104 ALA A C 1
ATOM 782 O O . ALA A 1 104 ? -12.819 -4.784 6.914 1.00 67.62 104 ALA A O 1
ATOM 783 N N . LEU A 1 105 ? -12.759 -6.281 5.247 1.00 60.66 105 LEU A N 1
ATOM 784 C CA . LEU A 1 105 ? -14.047 -6.877 5.574 1.00 60.66 105 LEU A CA 1
ATOM 785 C C . LEU A 1 105 ? -13.882 -7.612 6.906 1.00 60.66 105 LEU A C 1
ATOM 787 O O . LEU A 1 105 ? -13.096 -8.558 7.013 1.00 60.66 105 LEU A O 1
ATOM 791 N N . SER A 1 106 ? -14.573 -7.118 7.934 1.00 56.16 106 SER A N 1
ATOM 792 C CA . SER A 1 106 ? -14.547 -7.719 9.262 1.00 56.16 106 SER A CA 1
ATOM 793 C C . SER A 1 106 ? -14.982 -9.182 9.169 1.00 56.16 106 SER A C 1
ATOM 795 O O . SER A 1 106 ? -15.916 -9.533 8.445 1.00 56.16 106 SER A O 1
ATOM 797 N N . ASN A 1 107 ? -14.263 -10.057 9.865 1.00 56.09 107 ASN A N 1
ATOM 798 C CA . ASN A 1 107 ? -14.477 -11.497 9.819 1.00 56.09 107 ASN A CA 1
ATOM 799 C C . ASN A 1 107 ? -15.916 -11.844 10.249 1.00 56.09 107 ASN A C 1
ATOM 801 O O . ASN A 1 107 ? -16.323 -11.511 11.359 1.00 56.09 107 ASN A O 1
ATOM 805 N N . LYS A 1 108 ? -16.651 -12.616 9.432 1.00 53.81 108 LYS A N 1
ATOM 806 C CA . LYS A 1 108 ? -18.015 -13.113 9.740 1.00 53.81 108 LYS A CA 1
ATOM 807 C C . LYS A 1 108 ? -18.116 -13.960 11.024 1.00 53.81 108 LYS A C 1
ATOM 809 O O . LYS A 1 108 ? -19.213 -14.296 11.444 1.00 53.81 108 LYS A O 1
ATOM 814 N N . ARG A 1 109 ? -16.986 -14.335 11.636 1.00 54.78 109 ARG A N 1
ATOM 815 C CA . ARG A 1 109 ? -16.910 -15.129 12.877 1.00 54.78 109 ARG A CA 1
ATOM 816 C C . ARG A 1 109 ? -16.937 -14.287 14.161 1.00 54.78 109 ARG A C 1
ATOM 818 O O . ARG A 1 109 ? -16.633 -14.813 15.227 1.00 54.78 109 ARG A O 1
ATOM 825 N N . GLN A 1 110 ? -17.228 -12.991 14.079 1.00 60.06 110 GLN A N 1
ATOM 826 C CA . GLN A 1 110 ? -17.255 -12.138 15.264 1.00 60.06 110 GLN A CA 1
ATOM 827 C C . GLN A 1 110 ? -18.500 -12.376 16.114 1.00 60.06 110 GLN A C 1
ATOM 829 O O . GLN A 1 110 ? -19.600 -12.565 15.593 1.00 60.06 110 GLN A O 1
ATOM 834 N N . LYS A 1 111 ? -18.312 -12.313 17.440 1.00 64.31 111 LYS A N 1
ATOM 835 C CA . LYS A 1 111 ? -19.436 -12.131 18.354 1.00 64.31 111 LYS A CA 1
ATOM 836 C C . LYS A 1 111 ? -20.157 -10.836 17.956 1.00 64.31 111 LYS A C 1
ATOM 838 O O . LYS A 1 111 ? -19.477 -9.840 17.696 1.00 64.31 111 LYS A O 1
ATOM 843 N N . PRO A 1 112 ? -21.495 -10.845 17.877 1.00 64.69 112 PRO A N 1
ATOM 844 C CA . PRO A 1 112 ? -22.259 -9.645 17.580 1.00 64.69 112 PRO A CA 1
ATOM 845 C C . PRO A 1 112 ? -21.898 -8.557 18.594 1.00 64.69 112 PRO A C 1
ATOM 847 O O . PRO A 1 112 ? -22.055 -8.746 19.796 1.00 64.69 112 PRO A O 1
ATOM 850 N N . SER A 1 113 ? -21.363 -7.444 18.101 1.00 73.50 113 SER A N 1
ATOM 851 C CA . SER A 1 113 ? -21.041 -6.270 18.906 1.00 73.50 113 SER A CA 1
ATOM 852 C C . SER A 1 113 ? -21.972 -5.147 18.486 1.00 73.50 113 SER A C 1
ATOM 854 O O . SER A 1 113 ? -22.013 -4.789 17.308 1.00 73.50 113 SER A O 1
ATOM 856 N N . LEU A 1 114 ? -22.694 -4.570 19.446 1.00 78.00 114 LEU A N 1
ATOM 857 C CA . LEU A 1 114 ? -23.544 -3.400 19.212 1.00 78.00 114 LEU A CA 1
ATOM 858 C C . LEU A 1 114 ? -22.739 -2.123 18.942 1.00 78.00 114 LEU A C 1
ATOM 860 O O . LEU A 1 114 ? -23.325 -1.102 18.617 1.00 78.00 114 LEU A O 1
ATOM 864 N N . LEU A 1 115 ? -21.407 -2.182 19.030 1.00 75.38 115 LEU A N 1
ATOM 865 C CA . LEU A 1 115 ? -20.506 -1.091 18.659 1.00 75.38 115 LEU A CA 1
ATOM 866 C C . LEU A 1 115 ? -19.986 -1.222 17.218 1.00 75.38 115 LEU A C 1
ATOM 868 O O . LEU A 1 115 ? -19.312 -0.323 16.719 1.00 75.38 115 LEU A O 1
ATOM 872 N N . TYR A 1 116 ? -20.245 -2.345 16.538 1.00 79.44 116 TYR A N 1
ATOM 873 C CA . TYR A 1 116 ? -19.822 -2.548 15.155 1.00 79.44 116 TYR A CA 1
ATOM 874 C C . TYR A 1 116 ? -20.933 -2.143 14.183 1.00 79.44 116 TYR A C 1
ATOM 876 O O . TYR A 1 116 ? -21.989 -2.775 14.137 1.00 79.44 116 TYR A O 1
ATOM 884 N N . PHE A 1 117 ? -20.663 -1.142 13.341 1.00 78.50 117 PHE A N 1
ATOM 885 C CA . PHE A 1 117 ? -21.631 -0.592 12.382 1.00 78.50 117 PHE A CA 1
ATOM 886 C C . PHE A 1 117 ? -22.289 -1.657 11.492 1.00 78.50 117 PHE A C 1
ATOM 888 O O . PHE A 1 117 ? -23.481 -1.578 11.220 1.00 78.50 117 PHE A O 1
ATOM 895 N N . GLY A 1 118 ? -21.540 -2.682 11.069 1.00 78.38 118 GLY A N 1
ATOM 896 C CA . GLY A 1 118 ? -22.080 -3.741 10.219 1.00 78.38 118 GLY A CA 1
ATOM 897 C C . GLY A 1 118 ? -23.089 -4.630 10.946 1.00 78.38 118 GLY A C 1
ATOM 898 O O . GLY A 1 118 ? -23.949 -5.218 10.302 1.00 78.38 118 GLY A O 1
ATOM 899 N N . HIS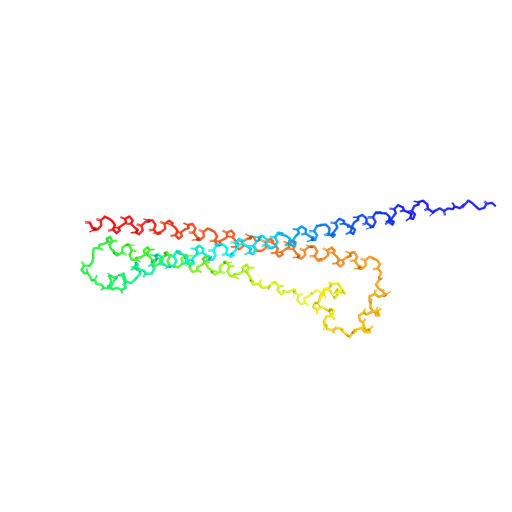 A 1 119 ? -23.022 -4.724 12.276 1.00 80.44 119 HIS A N 1
ATOM 900 C CA . HIS A 1 119 ? -24.046 -5.412 13.056 1.00 80.44 119 HIS A CA 1
ATOM 901 C C . HIS A 1 119 ? -25.244 -4.496 13.324 1.00 80.44 119 HIS A C 1
ATOM 903 O O . HIS A 1 119 ? -26.375 -4.930 13.133 1.00 80.44 119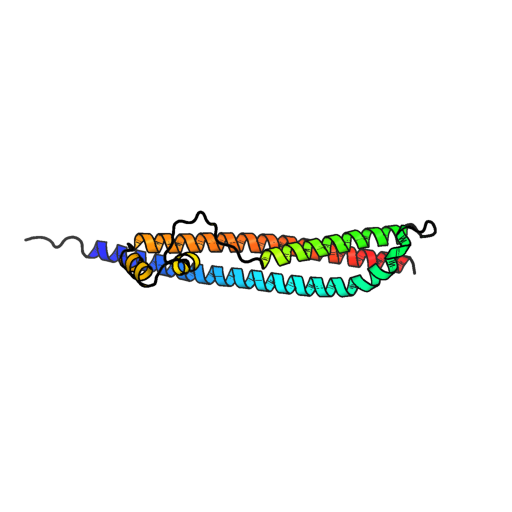 HIS A O 1
ATOM 909 N N . ILE A 1 120 ? -24.998 -3.226 13.671 1.00 85.19 120 ILE A N 1
ATOM 910 C CA . ILE A 1 120 ? -26.047 -2.216 13.893 1.00 85.19 120 ILE A CA 1
ATOM 911 C C . ILE A 1 120 ? -26.929 -2.058 12.649 1.00 85.19 120 ILE A C 1
ATOM 913 O O . ILE A 1 120 ? -28.146 -2.072 12.762 1.00 85.19 120 ILE A O 1
ATOM 917 N N . ALA A 1 121 ? -26.329 -1.992 11.457 1.00 87.00 121 ALA A N 1
ATOM 918 C CA . ALA A 1 121 ? -27.053 -1.833 10.195 1.00 87.00 121 ALA A CA 1
ATOM 919 C C . ALA A 1 121 ? -27.994 -3.005 9.852 1.00 87.00 121 ALA A C 1
ATOM 921 O O . ALA A 1 121 ? -28.850 -2.861 8.985 1.00 87.00 121 ALA A O 1
ATOM 922 N N . ASN A 1 122 ? -27.832 -4.161 10.507 1.00 87.44 122 ASN A N 1
ATOM 923 C CA . ASN A 1 122 ? -28.698 -5.331 10.341 1.00 87.44 122 ASN A CA 1
ATOM 924 C C . ASN A 1 122 ? -29.794 -5.428 11.420 1.00 87.44 122 ASN A C 1
ATOM 926 O O . ASN A 1 122 ? -30.534 -6.409 11.438 1.00 87.44 122 ASN A O 1
ATOM 930 N N . LEU A 1 123 ? -29.877 -4.459 12.334 1.00 89.00 123 LEU A N 1
ATOM 931 C CA . LEU A 1 123 ? -30.894 -4.386 13.381 1.00 89.00 123 LEU A CA 1
ATOM 932 C C . LEU A 1 123 ? -31.892 -3.275 13.056 1.00 89.00 123 LEU A C 1
ATOM 934 O O . LEU A 1 123 ? -31.526 -2.242 12.496 1.00 89.00 123 LEU A O 1
ATOM 938 N N . SER A 1 124 ? -33.150 -3.459 13.452 1.00 92.62 124 SER A N 1
ATOM 939 C CA . SER A 1 124 ? -34.084 -2.333 13.513 1.00 92.62 124 SER A CA 1
ATOM 940 C C . SER A 1 124 ? -33.693 -1.370 14.640 1.00 92.62 124 SER A C 1
ATOM 942 O O . SER A 1 124 ? -33.049 -1.758 15.617 1.00 92.62 124 SER A O 1
ATOM 944 N N . GLU A 1 125 ? -34.114 -0.110 14.540 1.00 91.75 125 GLU A N 1
ATOM 945 C CA . GLU A 1 125 ? -33.848 0.911 15.563 1.00 91.75 125 GLU A CA 1
ATOM 946 C C . GLU A 1 125 ? -34.309 0.463 16.962 1.00 91.75 125 GLU A C 1
ATOM 948 O O . GLU A 1 125 ? -33.559 0.556 17.935 1.00 91.75 125 GLU A O 1
ATOM 953 N N . GLN A 1 126 ? -35.515 -0.107 17.058 1.00 93.50 126 GLN A N 1
ATOM 954 C CA . GLN A 1 126 ? -36.076 -0.601 18.319 1.00 93.50 126 GLN A CA 1
ATOM 955 C C . GLN A 1 126 ? -35.281 -1.782 18.890 1.00 93.50 126 GLN A C 1
ATOM 957 O O . GLN A 1 126 ? -35.054 -1.850 20.101 1.00 93.50 126 GLN A O 1
ATOM 962 N N . GLU A 1 127 ? -34.826 -2.705 18.039 1.00 90.81 127 GLU A N 1
ATOM 963 C CA . GLU A 1 127 ? -33.973 -3.818 18.463 1.00 90.81 127 GLU A CA 1
ATOM 964 C C . GLU A 1 127 ? -32.605 -3.334 18.933 1.00 90.81 127 GLU A C 1
ATOM 966 O O . GLU A 1 127 ? -32.098 -3.843 19.933 1.00 90.81 127 GLU A O 1
ATOM 971 N N . PHE A 1 128 ? -32.013 -2.359 18.240 1.00 90.50 128 PHE A N 1
ATOM 972 C CA . PHE A 1 128 ? -30.744 -1.764 18.639 1.00 90.50 128 PHE A CA 1
ATOM 973 C C . PHE A 1 128 ? -30.863 -1.113 20.017 1.00 90.50 128 PHE A C 1
ATOM 975 O O . PHE A 1 128 ? -30.113 -1.488 20.915 1.00 90.50 128 PHE A O 1
ATOM 982 N N . LEU A 1 129 ? -31.843 -0.224 20.218 1.00 91.38 129 LEU A N 1
ATOM 983 C CA . LEU A 1 129 ? -32.066 0.440 21.506 1.00 91.38 129 LEU A CA 1
ATOM 984 C C . LEU A 1 129 ? -32.311 -0.575 22.626 1.00 91.38 129 LEU A C 1
ATOM 986 O O . LEU A 1 129 ? -31.701 -0.489 23.689 1.00 91.38 129 LEU A O 1
ATOM 990 N N . THR A 1 130 ? -33.151 -1.583 22.376 1.00 92.50 130 THR A N 1
ATOM 991 C CA . THR A 1 130 ? -33.459 -2.616 23.375 1.00 92.50 130 THR A CA 1
ATOM 992 C C . THR A 1 130 ? -32.223 -3.421 23.756 1.00 92.50 130 THR A C 1
ATOM 994 O O . THR A 1 130 ? -32.009 -3.696 24.935 1.00 92.50 130 THR A O 1
ATOM 997 N N . LYS A 1 131 ? -31.405 -3.820 22.775 1.00 89.38 131 LYS A N 1
ATOM 998 C CA . LYS A 1 131 ? -30.177 -4.577 23.036 1.00 89.38 131 LYS A CA 1
ATOM 999 C C . LYS A 1 131 ? -29.121 -3.708 23.712 1.00 89.38 131 LYS A C 1
ATOM 1001 O O . LYS A 1 131 ? -28.481 -4.185 24.639 1.00 89.38 131 LYS A O 1
ATOM 1006 N N . PHE A 1 132 ? -28.977 -2.452 23.294 1.00 88.00 132 PHE A N 1
ATOM 1007 C CA . PHE A 1 132 ? -27.983 -1.522 23.825 1.00 88.00 132 PHE A CA 1
ATOM 1008 C C . PHE A 1 132 ? -28.255 -1.189 25.294 1.00 88.00 132 PHE A C 1
ATOM 1010 O O . PHE A 1 132 ? -27.369 -1.327 26.128 1.00 88.00 132 PHE A O 1
ATOM 1017 N N . MET A 1 133 ? -29.506 -0.871 25.639 1.00 88.38 133 MET A N 1
ATOM 1018 C CA . MET A 1 133 ? -29.906 -0.562 27.021 1.00 88.38 133 MET A CA 1
ATOM 1019 C C . MET A 1 133 ? -29.834 -1.771 27.967 1.00 88.38 133 MET A C 1
ATOM 1021 O O . MET A 1 133 ? -29.894 -1.602 29.181 1.00 88.38 133 MET A O 1
ATOM 1025 N N . ARG A 1 134 ? -29.743 -2.993 27.427 1.00 90.31 134 ARG A N 1
ATOM 1026 C CA . ARG A 1 134 ? -29.608 -4.238 28.199 1.00 90.31 134 ARG A CA 1
ATOM 1027 C C . ARG A 1 134 ? -28.162 -4.712 28.344 1.00 90.31 134 ARG A C 1
ATOM 1029 O O . ARG A 1 134 ? -27.951 -5.698 29.047 1.00 90.31 134 ARG A O 1
ATOM 1036 N N . GLN A 1 135 ? -27.197 -4.068 27.684 1.00 85.75 135 GLN A N 1
ATOM 1037 C CA . GLN A 1 135 ? -25.798 -4.472 27.795 1.00 85.75 135 GLN A CA 1
ATOM 1038 C C . GLN A 1 135 ? -25.260 -4.188 29.190 1.00 85.75 135 GLN A C 1
ATOM 1040 O O . GLN A 1 135 ? -25.486 -3.116 29.754 1.00 85.75 135 GLN A O 1
ATOM 1045 N N . GLN A 1 136 ? -24.507 -5.147 29.719 1.00 87.31 136 GLN A N 1
ATOM 1046 C CA . GLN A 1 136 ? -23.738 -4.929 30.937 1.00 87.31 136 GLN A CA 1
ATOM 1047 C C . GLN A 1 136 ? -22.446 -4.158 30.609 1.00 87.31 136 GLN A C 1
ATOM 1049 O O . GLN A 1 136 ? -21.919 -4.308 29.498 1.00 87.31 136 GLN A O 1
ATOM 1054 N N . PRO A 1 137 ? -21.915 -3.345 31.540 1.00 81.88 137 PRO A N 1
ATOM 1055 C CA . PRO A 1 137 ? -20.666 -2.607 31.339 1.00 81.88 137 PRO A CA 1
ATOM 1056 C C . PRO A 1 137 ? -19.502 -3.493 30.865 1.00 81.88 137 PRO A C 1
ATOM 1058 O O . PRO A 1 137 ? -18.760 -3.108 29.956 1.00 81.88 137 PRO A O 1
ATOM 1061 N N . GLU A 1 138 ? -19.402 -4.730 31.368 1.00 83.88 138 GLU A N 1
ATOM 1062 C CA . GLU A 1 138 ? -18.361 -5.672 30.952 1.00 83.88 138 GLU A CA 1
ATOM 1063 C C . GLU A 1 138 ? -18.465 -6.049 29.466 1.00 83.88 138 GLU A C 1
ATOM 1065 O O . GLU A 1 138 ? -17.443 -6.189 28.792 1.00 83.88 138 GLU A O 1
ATOM 1070 N N . GLU A 1 139 ? -19.680 -6.163 28.920 1.00 83.88 139 GLU A N 1
ATOM 1071 C CA . GLU A 1 139 ? -19.891 -6.477 27.501 1.00 83.88 139 GLU A CA 1
ATOM 1072 C C . GLU A 1 139 ? -19.438 -5.332 26.591 1.00 83.88 139 GLU A C 1
ATOM 1074 O O . GLU A 1 139 ? -18.901 -5.568 25.503 1.00 83.88 139 GLU A O 1
ATOM 1079 N N . ILE A 1 140 ? -19.641 -4.087 27.034 1.00 82.81 140 ILE A N 1
ATOM 1080 C CA . ILE A 1 140 ? -19.189 -2.887 26.323 1.00 82.81 140 ILE A CA 1
ATOM 1081 C C . ILE A 1 140 ? -17.660 -2.841 26.336 1.00 82.81 140 ILE A C 1
ATOM 1083 O O . ILE A 1 140 ? -17.041 -2.667 25.283 1.00 82.81 140 ILE A O 1
ATOM 1087 N N . ARG A 1 141 ? -17.039 -3.068 27.499 1.00 84.12 141 ARG A N 1
ATOM 1088 C CA . ARG A 1 141 ? -15.578 -3.126 27.641 1.00 84.12 141 ARG A CA 1
ATOM 1089 C C . ARG A 1 141 ? -14.966 -4.184 26.725 1.00 84.12 141 ARG A C 1
ATOM 1091 O O . ARG A 1 141 ? -14.047 -3.885 25.961 1.00 84.12 141 ARG A O 1
ATOM 1098 N N . ASP A 1 142 ? -15.492 -5.405 26.757 1.00 84.94 142 ASP A N 1
ATOM 1099 C CA . ASP A 1 142 ? -15.001 -6.511 25.934 1.00 84.94 142 ASP A CA 1
ATOM 1100 C C . ASP A 1 142 ? -15.170 -6.218 24.434 1.00 84.94 142 ASP A C 1
ATOM 1102 O O . ASP A 1 142 ? -14.291 -6.538 23.625 1.00 84.94 142 ASP A O 1
ATOM 1106 N N . ALA A 1 143 ? -16.265 -5.555 24.047 1.00 84.25 143 ALA A N 1
ATOM 1107 C CA . ALA A 1 143 ? -16.484 -5.110 22.677 1.00 84.25 143 ALA A CA 1
ATOM 1108 C C . ALA A 1 143 ? -15.436 -4.078 22.224 1.00 84.25 143 ALA A C 1
ATOM 1110 O O . ALA A 1 143 ? -14.872 -4.239 21.138 1.00 84.25 143 ALA A O 1
ATOM 1111 N N . ILE A 1 144 ? -15.135 -3.063 23.041 1.00 85.12 144 ILE A N 1
ATOM 1112 C CA . ILE A 1 144 ? -14.119 -2.042 22.727 1.00 85.12 144 ILE A CA 1
ATOM 1113 C C . ILE A 1 144 ? -12.735 -2.690 22.593 1.00 85.12 144 ILE A C 1
ATOM 1115 O O . ILE A 1 144 ? -12.049 -2.489 21.588 1.00 85.12 144 ILE A O 1
ATOM 1119 N N . LEU A 1 145 ? -12.335 -3.525 23.556 1.00 86.00 145 LEU A N 1
ATOM 1120 C CA . LEU A 1 145 ? -11.041 -4.217 23.517 1.00 86.00 145 LEU A CA 1
ATOM 1121 C C . LEU A 1 145 ? -10.919 -5.129 22.289 1.00 86.00 145 LEU A C 1
ATOM 1123 O O . LEU A 1 145 ? -9.865 -5.183 21.647 1.00 86.00 145 LEU A O 1
ATOM 1127 N N . SER A 1 146 ? -12.008 -5.805 21.912 1.00 85.56 146 SER A N 1
ATOM 1128 C CA . SER A 1 146 ? -12.056 -6.596 20.683 1.00 85.56 146 SER A CA 1
ATOM 1129 C C . SER A 1 146 ? -11.820 -5.729 19.444 1.00 85.56 146 SER A C 1
ATOM 1131 O O . SER A 1 146 ? -11.019 -6.100 18.584 1.00 85.56 146 SER A O 1
ATOM 11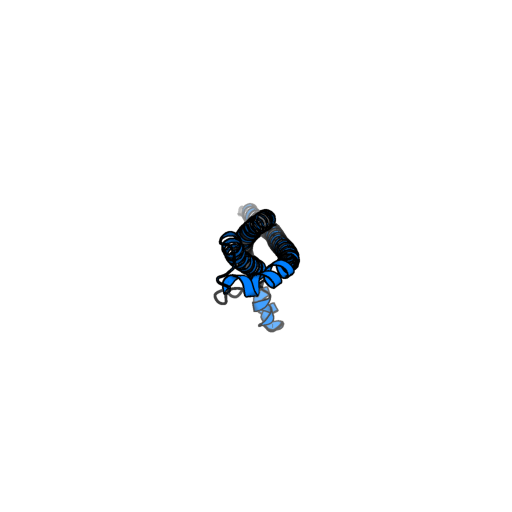33 N N . GLN A 1 147 ? -12.447 -4.551 19.355 1.00 84.94 147 GLN A N 1
ATOM 1134 C CA . GLN A 1 147 ? -12.240 -3.627 18.235 1.00 84.94 147 GLN A CA 1
ATOM 1135 C C . GLN A 1 147 ? -10.794 -3.141 18.143 1.00 84.94 147 GLN A C 1
ATOM 1137 O O . GLN A 1 147 ? -10.210 -3.181 17.058 1.00 84.94 147 GLN A O 1
ATOM 1142 N N . VAL A 1 148 ? -10.200 -2.753 19.272 1.00 88.94 148 VAL A N 1
ATOM 1143 C CA . VAL A 1 148 ? -8.793 -2.341 19.355 1.00 88.94 148 VAL A CA 1
ATOM 1144 C C . VAL A 1 148 ? -7.877 -3.446 18.825 1.00 88.94 148 VAL A C 1
ATOM 1146 O O . VAL A 1 148 ? -7.054 -3.201 17.941 1.00 88.94 148 VAL A O 1
ATOM 1149 N N . TYR A 1 149 ? -8.060 -4.687 19.286 1.00 89.94 149 TYR A N 1
ATOM 1150 C CA . TYR A 1 149 ? -7.276 -5.828 18.807 1.00 89.94 149 TYR A CA 1
ATOM 1151 C C . TYR A 1 149 ? -7.417 -6.034 17.290 1.00 89.94 149 TYR A C 1
ATOM 1153 O O . TYR A 1 149 ? -6.429 -6.240 16.580 1.00 89.94 149 TYR A O 1
ATOM 1161 N N . GLN A 1 150 ? -8.639 -5.938 16.760 1.00 85.94 150 GLN A N 1
ATOM 1162 C CA . GLN A 1 150 ? -8.883 -6.102 15.326 1.00 85.94 150 GLN A CA 1
ATOM 1163 C C . GLN A 1 150 ? -8.241 -4.987 14.500 1.00 85.94 150 GLN A C 1
ATOM 1165 O O . GLN A 1 150 ? -7.610 -5.271 13.479 1.00 85.94 150 GLN A O 1
ATOM 1170 N N . LYS A 1 151 ? -8.349 -3.731 14.943 1.00 89.25 151 LYS A N 1
ATOM 1171 C CA . LYS A 1 151 ? -7.694 -2.600 14.279 1.00 89.25 151 LYS A CA 1
ATOM 1172 C C . LYS A 1 151 ? -6.178 -2.751 14.288 1.00 89.25 151 LYS A C 1
ATOM 1174 O O . LYS A 1 151 ? -5.558 -2.567 13.242 1.00 89.25 151 LYS A O 1
ATOM 1179 N N . ALA A 1 152 ? -5.588 -3.197 15.396 1.00 90.62 152 ALA A N 1
ATOM 1180 C CA . ALA A 1 152 ? -4.161 -3.504 15.461 1.00 90.62 152 ALA A CA 1
ATOM 1181 C C . ALA A 1 152 ? -3.759 -4.596 14.450 1.00 90.62 152 ALA A C 1
ATOM 1183 O O . ALA A 1 152 ? -2.792 -4.431 13.703 1.00 90.62 152 ALA A O 1
ATOM 1184 N N . ALA A 1 153 ? -4.539 -5.677 14.340 1.00 90.81 153 ALA A N 1
ATOM 1185 C CA . ALA A 1 153 ? -4.297 -6.739 13.360 1.00 90.81 153 ALA A CA 1
ATOM 1186 C C . ALA A 1 153 ? -4.469 -6.270 11.899 1.00 90.81 153 ALA A C 1
ATOM 1188 O O . ALA A 1 153 ? -3.782 -6.753 10.993 1.00 90.81 153 ALA A O 1
ATOM 1189 N N . ILE A 1 154 ? -5.390 -5.340 11.631 1.00 90.25 154 ILE A N 1
ATOM 1190 C CA . ILE A 1 154 ? -5.547 -4.703 10.313 1.00 90.25 154 ILE A CA 1
ATOM 1191 C C . ILE A 1 154 ? -4.333 -3.825 10.004 1.00 90.25 154 ILE A C 1
ATOM 1193 O O . ILE A 1 154 ? -3.729 -3.991 8.943 1.00 90.25 154 ILE A O 1
ATOM 1197 N N . ALA A 1 155 ? -3.940 -2.951 10.934 1.00 91.12 155 ALA A N 1
ATOM 1198 C CA . ALA A 1 155 ? -2.777 -2.084 10.790 1.00 91.12 155 ALA A CA 1
ATOM 1199 C C . ALA A 1 155 ? -1.512 -2.905 10.500 1.00 91.12 155 ALA A C 1
ATOM 1201 O O . ALA A 1 155 ? -0.820 -2.644 9.516 1.00 91.12 155 ALA A O 1
ATOM 1202 N N . MET A 1 156 ? -1.258 -3.966 11.274 1.00 93.31 156 MET A N 1
ATOM 1203 C CA . MET A 1 156 ? -0.110 -4.856 11.074 1.00 93.31 156 MET A CA 1
ATOM 1204 C C . MET A 1 156 ? -0.079 -5.463 9.662 1.00 93.31 156 MET A C 1
ATOM 1206 O O . MET A 1 156 ? 0.964 -5.441 9.005 1.00 93.31 156 MET A O 1
ATOM 1210 N N . ARG A 1 157 ? -1.217 -5.965 9.161 1.00 92.06 157 ARG A N 1
ATOM 1211 C CA . ARG A 1 157 ? -1.316 -6.522 7.799 1.00 92.06 157 ARG A CA 1
ATOM 1212 C C . ARG A 1 157 ? -1.054 -5.466 6.724 1.00 92.06 157 ARG A C 1
ATOM 1214 O O . ARG A 1 157 ? -0.307 -5.740 5.785 1.00 92.06 157 ARG A O 1
ATOM 1221 N N . LYS A 1 158 ? -1.608 -4.258 6.879 1.00 93.38 158 LYS A N 1
ATOM 1222 C CA . LYS A 1 158 ? -1.359 -3.135 5.962 1.00 93.38 158 LYS A CA 1
ATOM 1223 C C . LYS A 1 158 ? 0.123 -2.754 5.935 1.00 93.38 158 LYS A C 1
ATOM 1225 O O . LYS A 1 158 ? 0.711 -2.673 4.861 1.00 93.38 158 LYS A O 1
ATOM 1230 N N . PHE A 1 159 ? 0.766 -2.608 7.094 1.00 94.25 159 PHE A N 1
ATOM 1231 C CA . PHE A 1 159 ? 2.196 -2.285 7.164 1.00 94.25 159 PHE A CA 1
ATOM 1232 C C . PHE A 1 159 ? 3.096 -3.379 6.579 1.00 94.25 159 PHE A C 1
ATOM 1234 O O . PHE A 1 159 ? 4.105 -3.061 5.946 1.00 94.25 159 PHE A O 1
ATOM 1241 N N . ALA A 1 160 ? 2.734 -4.654 6.736 1.00 94.94 160 ALA A N 1
ATOM 1242 C CA . ALA A 1 160 ? 3.455 -5.751 6.096 1.00 94.94 160 ALA A CA 1
ATOM 1243 C C . ALA A 1 160 ? 3.380 -5.660 4.561 1.00 94.94 160 ALA A C 1
ATOM 1245 O O . ALA A 1 160 ? 4.409 -5.769 3.894 1.00 94.94 160 ALA A O 1
ATOM 1246 N N . ALA A 1 161 ? 2.196 -5.391 4.002 1.00 93.62 161 ALA A N 1
ATOM 1247 C CA . ALA A 1 161 ? 2.018 -5.205 2.561 1.00 93.62 161 ALA A CA 1
ATOM 1248 C C . ALA A 1 161 ? 2.761 -3.962 2.032 1.00 93.62 161 ALA A C 1
ATOM 1250 O O . ALA A 1 161 ? 3.414 -4.048 0.993 1.00 93.62 161 ALA A O 1
ATOM 1251 N N . ILE A 1 162 ? 2.764 -2.848 2.777 1.00 95.44 162 ILE A N 1
ATOM 1252 C CA . ILE A 1 162 ? 3.566 -1.652 2.447 1.00 95.44 162 ILE A CA 1
ATOM 1253 C C . ILE A 1 162 ? 5.050 -1.998 2.350 1.00 95.44 162 ILE A C 1
ATOM 1255 O O . ILE A 1 162 ? 5.712 -1.588 1.399 1.00 95.44 162 ILE A O 1
ATOM 1259 N N . ARG A 1 163 ? 5.584 -2.759 3.314 1.00 96.38 163 ARG A N 1
ATOM 1260 C CA . ARG A 1 163 ? 6.998 -3.158 3.305 1.00 96.38 163 ARG A CA 1
ATOM 1261 C C . ARG A 1 163 ? 7.340 -3.965 2.054 1.00 96.38 163 ARG A C 1
ATOM 1263 O O . ARG A 1 163 ? 8.363 -3.700 1.434 1.00 96.38 163 ARG A O 1
ATOM 1270 N N . GLN A 1 164 ? 6.479 -4.908 1.669 1.00 97.00 164 GLN A N 1
ATOM 1271 C CA . GLN A 1 164 ? 6.690 -5.688 0.447 1.00 97.00 164 GLN A CA 1
ATOM 1272 C C . GLN A 1 164 ? 6.620 -4.809 -0.802 1.00 97.00 164 GLN A C 1
ATOM 1274 O O . GLN A 1 164 ? 7.507 -4.880 -1.645 1.00 97.00 164 GLN A O 1
ATOM 1279 N N . SER A 1 165 ? 5.624 -3.927 -0.889 1.00 95.31 165 SER A N 1
ATOM 1280 C CA . SER A 1 165 ? 5.493 -2.981 -1.999 1.00 95.31 165 SER A CA 1
ATOM 1281 C C . SER A 1 165 ? 6.741 -2.098 -2.146 1.00 95.31 165 SER A C 1
ATOM 1283 O O . SER A 1 165 ? 7.309 -2.015 -3.231 1.00 95.31 165 SER A O 1
ATOM 1285 N N . LEU A 1 166 ? 7.262 -1.544 -1.044 1.00 96.44 166 LEU A N 1
ATOM 1286 C CA . LEU A 1 166 ? 8.507 -0.768 -1.057 1.00 96.44 166 LEU A CA 1
ATOM 1287 C C . LEU A 1 166 ? 9.710 -1.581 -1.545 1.00 96.44 166 LEU A C 1
ATOM 1289 O O . LEU A 1 166 ? 10.483 -1.077 -2.355 1.00 96.44 166 LEU A O 1
ATOM 1293 N N . ASN A 1 167 ? 9.861 -2.834 -1.105 1.00 97.62 167 ASN A N 1
ATOM 1294 C CA . ASN A 1 167 ? 10.950 -3.699 -1.571 1.00 97.62 167 ASN A CA 1
ATOM 1295 C C . ASN A 1 167 ? 10.898 -3.900 -3.095 1.00 97.62 167 ASN A C 1
ATOM 1297 O O . ASN A 1 167 ? 11.924 -3.793 -3.766 1.00 97.62 167 ASN A O 1
ATOM 1301 N N . PHE A 1 168 ? 9.707 -4.137 -3.656 1.00 97.38 168 PHE A N 1
ATOM 1302 C CA . PHE A 1 168 ? 9.533 -4.267 -5.105 1.00 97.38 168 PHE A CA 1
ATOM 1303 C C . PHE A 1 168 ? 9.743 -2.946 -5.851 1.00 97.38 168 PHE A C 1
ATOM 1305 O O . PHE A 1 168 ? 10.297 -2.954 -6.951 1.00 97.38 168 PHE A O 1
ATOM 1312 N N . LEU A 1 169 ? 9.366 -1.808 -5.260 1.00 96.12 169 LEU A N 1
ATOM 1313 C CA . LEU A 1 169 ? 9.663 -0.493 -5.827 1.00 96.12 169 LEU A CA 1
ATOM 1314 C C . LEU A 1 169 ? 11.177 -0.264 -5.921 1.00 96.12 169 LEU A C 1
ATOM 1316 O O . LEU A 1 169 ? 11.670 0.107 -6.984 1.00 96.12 169 LEU A O 1
ATOM 1320 N N . PHE A 1 170 ? 11.925 -0.542 -4.849 1.00 97.31 170 PHE A N 1
ATOM 1321 C CA . PHE A 1 170 ? 13.388 -0.443 -4.857 1.00 97.31 170 PHE A CA 1
ATOM 1322 C C . PHE A 1 170 ? 14.024 -1.375 -5.890 1.00 97.31 170 PHE A C 1
ATOM 1324 O O . PHE A 1 170 ? 14.917 -0.956 -6.625 1.00 97.31 170 PHE A O 1
ATOM 1331 N N . LEU A 1 171 ? 13.535 -2.612 -6.000 1.00 96.56 171 LEU A N 1
ATOM 1332 C CA . LEU A 1 171 ? 14.010 -3.553 -7.013 1.00 96.56 171 LEU A CA 1
ATOM 1333 C C . LEU A 1 171 ? 13.726 -3.052 -8.439 1.00 96.56 171 LEU A C 1
ATOM 1335 O O . LEU A 1 171 ? 14.574 -3.178 -9.321 1.00 96.56 171 LEU A O 1
ATOM 1339 N N . THR A 1 172 ? 12.570 -2.422 -8.655 1.00 95.69 172 THR A N 1
ATOM 1340 C CA . THR A 1 172 ? 12.227 -1.791 -9.938 1.00 95.69 172 THR A CA 1
ATOM 1341 C C . THR A 1 172 ? 13.206 -0.666 -10.275 1.00 95.69 172 THR A C 1
ATOM 1343 O O . THR A 1 172 ? 13.692 -0.607 -11.401 1.00 95.69 172 THR A O 1
ATOM 1346 N N . PHE A 1 173 ? 13.544 0.195 -9.309 1.00 96.12 173 PHE A N 1
ATOM 1347 C CA . PHE A 1 173 ? 14.557 1.240 -9.496 1.00 96.12 173 PHE A CA 1
ATOM 1348 C C . PHE A 1 173 ? 15.934 0.669 -9.840 1.00 96.12 173 PHE A C 1
ATOM 1350 O O . PHE A 1 173 ? 16.611 1.200 -10.720 1.00 96.12 173 PHE A O 1
ATOM 1357 N N . LEU A 1 174 ? 16.336 -0.421 -9.181 1.00 96.88 174 LEU A N 1
ATOM 1358 C CA . LEU A 1 174 ? 17.612 -1.077 -9.453 1.00 96.88 174 LEU A CA 1
ATOM 1359 C C . LEU A 1 174 ? 17.668 -1.593 -10.896 1.00 96.88 174 LEU A C 1
ATOM 1361 O O . LEU A 1 174 ? 18.610 -1.280 -11.620 1.00 96.88 174 LEU A O 1
ATOM 1365 N N . PHE A 1 175 ? 16.632 -2.309 -11.341 1.00 95.00 175 PHE A N 1
ATOM 1366 C CA . PHE A 1 175 ? 16.567 -2.790 -12.720 1.00 95.00 175 PHE A CA 1
ATOM 1367 C C . PHE A 1 175 ? 16.486 -1.657 -13.740 1.00 95.00 175 PHE A C 1
ATOM 1369 O O . PHE A 1 175 ? 17.131 -1.742 -14.782 1.00 95.00 175 PHE A O 1
ATOM 1376 N N . TRP A 1 176 ? 15.754 -0.584 -13.438 1.00 94.81 176 TRP A N 1
ATOM 1377 C CA . TRP A 1 176 ? 15.688 0.597 -14.297 1.00 94.81 176 TRP A CA 1
ATOM 1378 C C . TRP A 1 176 ? 17.075 1.204 -14.530 1.00 94.81 176 TRP A C 1
ATOM 1380 O O . TRP A 1 176 ? 17.458 1.449 -15.675 1.00 94.81 176 TRP A O 1
ATOM 1390 N N . ALA A 1 177 ? 17.865 1.363 -13.463 1.00 94.94 177 ALA A N 1
ATOM 1391 C CA . ALA A 1 177 ? 19.235 1.858 -13.561 1.00 94.94 177 ALA A CA 1
ATOM 1392 C C . ALA A 1 177 ? 20.136 0.904 -14.364 1.00 94.94 177 ALA A C 1
ATOM 1394 O O . ALA A 1 177 ? 20.888 1.352 -15.230 1.00 94.94 177 ALA A O 1
ATOM 1395 N N . THR A 1 178 ? 20.031 -0.410 -14.132 1.00 93.88 178 THR A N 1
ATOM 1396 C CA . THR A 1 178 ? 20.795 -1.414 -14.888 1.00 93.88 178 THR A CA 1
ATOM 1397 C C . THR A 1 178 ? 20.456 -1.389 -16.377 1.00 93.88 178 THR A C 1
ATOM 1399 O O . THR A 1 178 ? 21.364 -1.398 -17.203 1.00 93.88 178 THR A O 1
ATOM 1402 N N . VAL A 1 179 ? 19.172 -1.309 -16.742 1.00 91.62 179 VAL A N 1
ATOM 1403 C CA . VAL A 1 179 ? 18.742 -1.206 -18.147 1.00 91.62 179 VAL A CA 1
ATOM 1404 C C . VAL A 1 179 ? 19.295 0.066 -18.785 1.00 91.62 179 VAL A C 1
ATOM 1406 O O . VAL A 1 179 ? 19.852 -0.004 -19.878 1.00 91.62 179 VAL A O 1
ATOM 1409 N N . GLY A 1 180 ? 19.200 1.208 -18.097 1.00 90.88 180 GLY A N 1
ATOM 1410 C CA . GLY A 1 180 ? 19.766 2.471 -18.575 1.00 90.88 180 GLY A CA 1
ATOM 1411 C C . GLY A 1 180 ? 21.271 2.377 -18.838 1.00 90.88 180 GLY A C 1
ATOM 1412 O O . GLY A 1 180 ? 21.735 2.794 -19.896 1.00 90.88 180 GLY A O 1
ATOM 1413 N N . MET A 1 181 ? 22.020 1.758 -17.920 1.00 93.06 181 MET A N 1
ATOM 1414 C CA . MET A 1 181 ? 23.461 1.541 -18.071 1.00 93.06 181 MET A CA 1
ATOM 1415 C C . MET A 1 181 ? 23.791 0.609 -19.245 1.00 93.06 181 MET A C 1
ATOM 1417 O O . MET A 1 181 ? 24.676 0.920 -20.034 1.00 93.06 181 MET A O 1
ATOM 1421 N N . LEU A 1 182 ? 23.074 -0.510 -19.397 1.00 90.69 182 LEU A N 1
ATOM 1422 C CA . LEU A 1 182 ? 23.294 -1.442 -20.508 1.00 90.69 182 LEU A CA 1
ATOM 1423 C C . LEU A 1 182 ? 23.023 -0.783 -21.864 1.00 90.69 182 LEU A C 1
ATOM 1425 O O . LEU A 1 182 ? 23.802 -0.962 -22.794 1.00 90.69 182 LEU A O 1
ATOM 1429 N N . LEU A 1 183 ? 21.949 0.002 -21.978 1.00 86.81 183 LEU A N 1
ATOM 1430 C CA . LEU A 1 183 ? 21.622 0.713 -23.217 1.00 86.81 183 LEU A CA 1
ATOM 1431 C C . LEU A 1 183 ? 22.655 1.792 -23.564 1.00 86.81 183 LEU A C 1
ATOM 1433 O O . LEU A 1 183 ? 22.920 2.007 -24.747 1.00 86.81 183 LEU A O 1
ATOM 1437 N N . ALA A 1 184 ? 23.252 2.427 -22.551 1.00 88.94 184 ALA A N 1
ATOM 1438 C CA . ALA A 1 184 ? 24.325 3.402 -22.721 1.00 88.94 184 ALA A CA 1
ATOM 1439 C C . ALA A 1 184 ? 25.664 2.777 -23.148 1.00 88.94 184 ALA A C 1
ATOM 1441 O O . ALA A 1 184 ? 26.503 3.490 -23.672 1.00 88.94 184 ALA A O 1
ATOM 1442 N N . LEU A 1 185 ? 25.876 1.472 -22.930 1.00 87.81 185 LEU A N 1
ATOM 1443 C CA . LEU A 1 185 ? 27.061 0.750 -23.421 1.00 87.81 185 LEU A CA 1
ATOM 1444 C C . LEU A 1 185 ? 26.920 0.280 -24.876 1.00 87.81 185 LEU A C 1
ATOM 1446 O O . LEU A 1 185 ? 27.909 -0.103 -25.495 1.00 87.81 185 LEU A O 1
ATOM 1450 N N . VAL A 1 186 ? 25.688 0.226 -25.387 1.00 82.19 186 VAL A N 1
ATOM 1451 C CA . VAL A 1 186 ? 25.383 -0.213 -26.759 1.00 82.19 186 VAL A CA 1
ATOM 1452 C C . VAL A 1 186 ? 25.433 0.954 -27.754 1.00 82.19 186 VAL A C 1
ATOM 1454 O O . VAL A 1 186 ? 25.645 0.712 -28.940 1.00 82.19 186 VAL A O 1
ATOM 1457 N N . HIS A 1 187 ? 25.219 2.186 -27.281 1.00 69.75 187 HIS A N 1
ATOM 1458 C CA . HIS A 1 187 ? 25.380 3.419 -28.060 1.00 69.75 187 HIS A CA 1
ATOM 1459 C C . HIS A 1 187 ? 26.791 3.976 -27.884 1.00 69.75 187 HIS A C 1
ATOM 1461 O O . HIS A 1 187 ? 27.322 4.509 -28.882 1.00 69.75 187 HIS A O 1
#

Sequence (187 aa):
MTIPADSTNARSGEEAEKEIVSLADSLNGHLDRQIDLADRKAQLILAACTFMAATIAPLTARIRFDFLDPSVTSVQKLAAGTTVLMVFALLLCVYFALLVTRPALSNKRQKPSLLYFGHIANLSEQEFLTKFMRQQPEEIRDAILSQVYQKAAIAMRKFAAIRQSLNFLFLTFLFWATVGMLLALVH

pLDDT: mean 85.52, std 11.7, range [49.06, 97.62]

Mean predicted aligned error: 7.99 Å

Solvent-accessible surface area (backbone atoms only — not comparable to full-atom values): 10361 Å² total; per-residue (Å²): 137,81,77,87,76,67,69,69,66,56,51,55,52,56,53,52,51,53,50,52,53,52,51,50,50,53,50,39,53,53,42,52,52,49,40,52,51,46,45,52,50,29,52,53,51,46,52,52,49,51,54,52,49,63,69,42,51,68,56,54,66,66,43,76,58,51,76,81,42,85,88,54,54,72,64,58,45,49,34,44,53,44,48,54,54,24,53,52,30,43,52,52,16,48,51,27,26,52,60,44,68,50,78,81,75,76,67,92,84,60,79,91,36,88,85,38,66,80,52,46,74,76,44,55,71,69,55,45,54,56,53,59,77,64,56,51,72,67,57,54,51,53,45,53,54,50,50,42,54,50,46,49,56,50,36,53,53,30,51,53,29,45,53,52,15,50,54,25,47,53,50,22,52,52,36,51,52,51,36,53,53,50,55,62,73,74,105

Foldseek 3Di:
DDDPPDPVPVVVVVVVLVVLVVVLVVLLVVLVVLLVVLLVLLVVLVVLLVVLCVVLVVVQVVLVPQCPDPVHDPLSVVLSVLSVVLVVLSVLLNVLSVVSVDPPDPDPPDDQDLPDPVSVVVDDPVRSVVVVVPDDSVSNSVSSVVSSVVSVVSSVSSVVSSVSSVVSSVSSVVSVVVSVVSVVVVD